Protein AF-A0A6S7JM67-F1 (afdb_monomer)

Secondary structure (DSSP, 8-state):
-HHHHHHHHHHHTTPPSS---HHHHHHHHHHTTTEEEEEEETTTTTEEEEE-S--SEEEEEEEETTEEEE-S-HHHHTTSSEEETTTTEEESSTTS---TTB-TTT--BS---S--EE-TTT--EESSHHHHHHHH--SSS-HHHHEEE-TTT--EEE--SS-GGG--TT-EE-TTT--EE-TTT--PPPPP-----S-S-------------------SEEEEEEEEEE-TTSS-EEEEEEEEETT--EEEEESTTHHHHHHHHHTSGGGTTEEEEETTIIIIIHHHHHHHHHHTT----EEEETTEEEEE-

Nearest PDB structures (foldseek):
  4hec-assembly1_A  TM=7.174E-01  e=1.739E-01  Mycobacterium tuberculosis H37Rv
  4hvj-assembly1_A  TM=5.964E-01  e=7.850E-02  Mycobacterium tuberculosis H37Rv
  4hec-assembly1_B  TM=6.286E-01  e=2.221E-01  Mycobacterium tuberculosis H37Rv
  3x0u-assembly2_B  TM=4.897E-01  e=3.084E+00  Vibrio parahaemolyticus M0605

pLDDT: mean 83.37, std 15.41, range [31.45, 98.12]

InterPro domains:
  IPR012337 Ribonuclease H-like superfamily [SSF53098] (221-311)
  IPR036397 Ribonuclease H superfamily [G3DSA:3.30.420.10] (218-312)

Foldseek 3Di:
DVVVVVVVLCVQLVHDPDQDDVVVVVSSCVSPVQEWEWEFEPVVLRDTPDTHDDHPHYWYWYDDPSDTDTDPDPQQLVVEPDADPVVRDGHHDPVVDQDPQADPQQRDGPQAQDDWDADPQARDTARDPVSVVSQVDDPDQGPSNQWHQDPPQRDIDGDDPDDPVPDDRQWDQDPQPRDTHHPPPDDDDHDPDPDPPPDDDDDDDPPPDDPPDDDDDDFPWEKEKEFDFDCPVPDTAGAWMWIATPVGDIDIAGGRCRLVVVLVVCPDPVNPRYHYHYPCCFPPPVVSVVVNCVVVVNDWDFDDSNSTTPDID

Structure (mmCIF, N/CA/C/O backbone):
data_AF-A0A6S7JM67-F1
#
_entry.id   AF-A0A6S7JM67-F1
#
loop_
_atom_site.group_PDB
_atom_site.id
_atom_site.type_symbol
_atom_site.label_atom_id
_atom_site.label_alt_id
_atom_site.label_comp_id
_atom_site.label_asym_id
_atom_site.label_entity_id
_atom_site.label_seq_id
_atom_site.pdbx_PDB_ins_code
_atom_site.Cartn_x
_atom_site.Cartn_y
_atom_site.Cartn_z
_atom_site.occupancy
_atom_site.B_iso_or_equiv
_atom_site.auth_seq_id
_atom_site.auth_comp_id
_atom_site.auth_asym_id
_atom_site.auth_atom_id
_atom_site.pdbx_PDB_model_num
ATOM 1 N N . MET A 1 1 ? -12.363 -9.268 31.757 1.00 67.88 1 MET A N 1
ATOM 2 C CA . MET A 1 1 ? -11.474 -8.086 31.892 1.00 67.88 1 MET A CA 1
ATOM 3 C C . MET A 1 1 ? -11.724 -7.052 30.793 1.00 67.88 1 MET A C 1
ATOM 5 O O . MET A 1 1 ? -11.959 -5.902 31.132 1.00 67.88 1 MET A O 1
ATOM 9 N N . GLN A 1 2 ? -11.745 -7.449 29.516 1.00 77.44 2 GLN A N 1
ATOM 10 C CA . GLN A 1 2 ? -11.924 -6.546 28.366 1.00 77.44 2 GLN A CA 1
ATOM 11 C C . GLN A 1 2 ? -13.262 -5.778 28.360 1.00 77.44 2 GLN A C 1
ATOM 13 O O . GLN A 1 2 ? -13.254 -4.568 28.181 1.00 77.44 2 GLN A O 1
ATOM 18 N N . VAL A 1 3 ? -14.389 -6.438 28.665 1.00 86.12 3 VAL A N 1
ATOM 19 C CA . VAL A 1 3 ? -15.725 -5.797 28.729 1.00 86.12 3 VAL A CA 1
ATOM 20 C C . VAL A 1 3 ? -15.787 -4.663 29.761 1.00 86.12 3 VAL A C 1
ATOM 22 O O . VAL A 1 3 ? -16.355 -3.610 29.497 1.00 86.12 3 VAL A O 1
ATOM 25 N N . ARG A 1 4 ? -15.147 -4.847 30.925 1.00 91.00 4 ARG A N 1
ATOM 26 C CA . ARG A 1 4 ? -15.080 -3.820 31.977 1.00 91.00 4 ARG A CA 1
ATOM 27 C C . ARG A 1 4 ? -14.309 -2.586 31.501 1.00 91.00 4 ARG A C 1
ATOM 29 O O . ARG A 1 4 ? -14.796 -1.475 31.647 1.00 91.00 4 ARG A O 1
ATOM 36 N N . LEU A 1 5 ? -13.134 -2.797 30.901 1.00 91.00 5 LEU A N 1
ATOM 37 C CA . LEU A 1 5 ? -12.297 -1.714 30.376 1.00 91.00 5 LEU A CA 1
ATOM 38 C C . LEU A 1 5 ? -12.974 -0.975 29.212 1.00 91.00 5 LEU A C 1
ATOM 40 O O . LEU A 1 5 ? -12.837 0.238 29.103 1.00 91.00 5 LEU A O 1
ATOM 44 N N . ALA A 1 6 ? -13.730 -1.685 28.369 1.00 88.75 6 ALA A N 1
ATOM 45 C CA . ALA A 1 6 ? -14.533 -1.065 27.319 1.00 88.75 6 ALA A CA 1
ATOM 46 C C . ALA A 1 6 ? -15.629 -0.164 27.914 1.00 88.75 6 ALA A C 1
ATOM 48 O O . ALA A 1 6 ? -15.759 0.984 27.505 1.00 88.75 6 ALA A O 1
ATOM 49 N N . GLY A 1 7 ? -16.356 -0.638 28.933 1.00 92.56 7 GLY A N 1
ATOM 50 C CA . GLY A 1 7 ? -17.352 0.178 29.638 1.00 92.56 7 GLY A CA 1
ATOM 51 C C . GLY A 1 7 ? -16.757 1.441 30.271 1.00 92.56 7 GLY A C 1
ATOM 52 O O . GLY A 1 7 ? -17.320 2.524 30.131 1.00 92.56 7 GLY A O 1
ATOM 53 N N . GLU A 1 8 ? -15.584 1.323 30.899 1.00 94.25 8 GLU A N 1
ATOM 54 C CA . GLU A 1 8 ? -14.842 2.465 31.453 1.00 94.25 8 GLU A CA 1
ATOM 55 C C . GLU A 1 8 ? -14.417 3.458 30.364 1.00 94.25 8 GL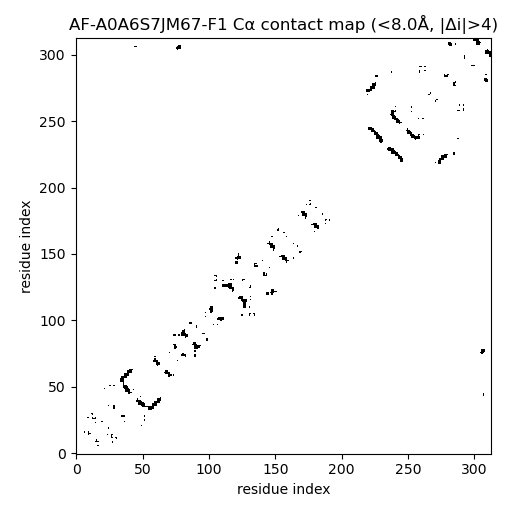U A C 1
ATOM 57 O O . GLU A 1 8 ? -14.533 4.667 30.555 1.00 94.25 8 GLU A O 1
ATOM 62 N N . LEU A 1 9 ? -13.969 2.971 29.202 1.00 94.12 9 LEU A N 1
ATOM 63 C CA . LEU A 1 9 ? -13.616 3.824 28.068 1.00 94.12 9 LEU A CA 1
ATOM 64 C C . LEU A 1 9 ? -14.828 4.607 27.547 1.00 94.12 9 LEU A C 1
ATOM 66 O O . LEU A 1 9 ? -14.716 5.813 27.343 1.00 94.12 9 LEU A O 1
ATOM 70 N N . HIS A 1 10 ? -15.977 3.948 27.374 1.00 95.75 10 HIS A N 1
ATOM 71 C CA . HIS A 1 10 ? -17.234 4.600 26.992 1.00 95.75 10 HIS A CA 1
ATOM 72 C C . HIS A 1 10 ? -17.607 5.715 27.972 1.00 95.75 10 HIS A C 1
ATOM 74 O O . HIS A 1 10 ? -17.825 6.856 27.566 1.00 95.75 10 HIS A O 1
ATOM 80 N N . GLN A 1 11 ? -17.599 5.411 29.273 1.00 95.19 11 GLN A N 1
ATOM 81 C CA . GLN A 1 11 ? -17.917 6.385 30.312 1.00 95.19 11 GLN A CA 1
ATOM 82 C C . GLN A 1 11 ? -16.957 7.582 30.292 1.00 95.19 11 GLN A C 1
ATOM 84 O O . GLN A 1 11 ? -17.401 8.729 30.319 1.00 95.19 11 GLN A O 1
ATOM 89 N N . ASN A 1 12 ? -15.649 7.332 30.220 1.00 95.19 12 ASN A N 1
ATOM 90 C CA . ASN A 1 12 ? -14.642 8.386 30.314 1.00 95.19 12 ASN A CA 1
ATOM 91 C C . ASN A 1 12 ? -14.544 9.248 29.047 1.00 95.19 12 ASN A C 1
ATOM 93 O O . ASN A 1 12 ? -14.226 10.432 29.138 1.00 95.19 12 ASN A O 1
ATOM 97 N N . ALA A 1 13 ? -14.824 8.669 27.878 1.00 95.62 13 ALA A N 1
ATOM 98 C CA . ALA A 1 13 ? -14.886 9.393 26.612 1.00 95.62 13 ALA A CA 1
ATOM 99 C C . ALA A 1 13 ? -16.250 10.063 26.365 1.00 95.62 13 ALA A C 1
ATOM 101 O O . ALA A 1 13 ? -16.431 10.676 25.317 1.00 95.62 13 ALA A O 1
ATOM 102 N N . ALA A 1 14 ? -17.195 9.948 27.310 1.00 95.56 14 ALA A N 1
ATOM 103 C CA . ALA A 1 14 ? -18.575 10.418 27.187 1.00 95.56 14 ALA A CA 1
ATOM 104 C C . ALA A 1 14 ? -19.332 9.835 25.973 1.00 95.56 14 ALA A C 1
ATOM 106 O O . ALA A 1 14 ? -20.242 10.464 25.438 1.00 95.56 14 ALA A O 1
ATOM 107 N N . VAL A 1 15 ? -18.986 8.607 25.573 1.00 95.56 15 VAL A N 1
ATOM 108 C CA . VAL A 1 15 ? -19.637 7.873 24.483 1.00 95.56 15 VAL A CA 1
ATOM 109 C C . VAL A 1 15 ? -20.662 6.900 25.076 1.00 95.56 15 VAL A C 1
ATOM 111 O O . VAL A 1 15 ? -20.271 5.986 25.809 1.00 95.56 15 VAL A O 1
ATOM 114 N N . PRO A 1 16 ? -21.967 7.031 24.769 1.00 93.56 16 PRO A N 1
ATOM 115 C CA . PRO A 1 16 ? -22.981 6.087 25.232 1.00 93.56 16 PRO A CA 1
ATOM 116 C C . PRO A 1 16 ? -22.654 4.642 24.836 1.00 93.56 16 PRO A C 1
ATOM 118 O O . PRO A 1 16 ? -22.054 4.390 23.792 1.00 93.56 16 PRO A O 1
ATOM 121 N N . LEU A 1 17 ? -23.047 3.676 25.668 1.00 92.00 17 LEU A N 1
ATOM 122 C CA . LEU A 1 17 ? -22.928 2.263 25.308 1.00 92.00 17 LEU A CA 1
ATOM 123 C C . LEU A 1 17 ? -23.886 1.943 24.157 1.00 92.00 17 LEU A C 1
ATOM 125 O O . LEU A 1 17 ? -25.087 2.193 24.257 1.00 92.00 17 LEU A O 1
ATOM 129 N N . GLY A 1 18 ? -23.355 1.368 23.083 1.00 89.62 18 GLY A N 1
ATOM 130 C CA . GLY A 1 18 ? -24.111 1.041 21.881 1.00 89.62 18 GLY A CA 1
ATOM 131 C C . GLY A 1 18 ? -23.193 0.787 20.685 1.00 89.62 18 GLY A C 1
ATOM 132 O O . GLY A 1 18 ? -21.978 0.675 20.864 1.00 89.62 18 GLY A O 1
ATOM 133 N N . PRO A 1 19 ? -23.761 0.684 19.471 1.00 88.94 19 PRO A N 1
ATOM 134 C CA . PRO A 1 19 ? -22.983 0.667 18.240 1.00 88.94 19 PRO A CA 1
ATOM 135 C C . PRO A 1 19 ? -22.108 1.920 18.145 1.00 88.94 19 PRO A C 1
ATOM 137 O O . PRO A 1 19 ? -22.578 3.025 18.405 1.00 88.94 19 PRO A O 1
ATOM 140 N N . CYS A 1 20 ? -20.847 1.746 17.762 1.00 91.38 20 CYS A N 1
ATOM 141 C CA . CYS A 1 20 ? -19.928 2.854 17.531 1.00 91.38 20 CYS A CA 1
ATOM 142 C C . CYS A 1 20 ? -19.644 2.959 16.039 1.00 91.38 20 CYS A C 1
ATOM 144 O O . CYS A 1 20 ? -19.266 1.971 15.422 1.00 91.38 20 CYS A O 1
ATOM 146 N N . GLY A 1 21 ? -19.810 4.147 15.473 1.00 92.56 21 GLY A N 1
ATOM 147 C CA . GLY A 1 21 ? -19.340 4.502 14.144 1.00 92.56 21 GLY A CA 1
ATOM 148 C C . GLY A 1 21 ? -18.165 5.474 14.220 1.00 92.56 21 GLY A C 1
ATOM 149 O O . GLY A 1 21 ? -17.471 5.600 15.232 1.00 92.56 21 GLY A O 1
ATOM 150 N N . LEU A 1 22 ? -17.932 6.203 13.127 1.00 94.12 22 LEU A N 1
ATOM 151 C CA . LEU A 1 22 ? -16.815 7.147 13.049 1.00 94.12 22 LEU A CA 1
ATOM 152 C C . LEU A 1 22 ? -16.947 8.337 14.010 1.00 94.12 22 LEU A C 1
ATOM 154 O O . LEU A 1 22 ? -15.928 8.899 14.411 1.00 94.12 22 LEU A O 1
ATOM 158 N N . ASP A 1 23 ? -18.162 8.740 14.380 1.00 95.12 23 ASP A N 1
ATOM 159 C CA . ASP A 1 23 ? -18.368 9.876 15.282 1.00 95.12 23 ASP A CA 1
ATOM 160 C C . ASP A 1 23 ? -18.022 9.521 16.732 1.00 95.12 23 ASP A C 1
ATOM 162 O O . ASP A 1 23 ? -17.357 10.299 17.419 1.00 95.12 23 ASP A O 1
ATOM 166 N N . GLU A 1 24 ? -18.344 8.308 17.172 1.00 96.31 24 GLU A N 1
ATOM 167 C CA . GLU A 1 24 ? -17.855 7.755 18.435 1.00 96.31 24 GLU A CA 1
ATOM 168 C C . GLU A 1 24 ? -16.334 7.562 18.396 1.00 96.31 24 GLU A C 1
ATOM 170 O O . GLU A 1 24 ? -15.643 7.930 19.345 1.00 96.31 24 GLU A O 1
ATOM 175 N N . VAL A 1 25 ? -15.774 7.080 17.277 1.00 96.50 25 VAL A N 1
ATOM 176 C CA . VAL A 1 25 ? -14.313 6.968 17.098 1.00 96.50 25 VAL A CA 1
ATOM 177 C C . VAL A 1 25 ? -13.610 8.319 17.268 1.00 96.50 25 VAL A C 1
ATOM 179 O O . VAL A 1 25 ? -12.560 8.375 17.908 1.00 96.50 25 VAL A O 1
ATOM 182 N N . LYS A 1 26 ? -14.173 9.425 16.765 1.00 96.50 26 LYS A N 1
ATOM 183 C CA . LYS A 1 26 ? -13.614 10.779 16.968 1.00 96.50 26 LYS A CA 1
ATOM 184 C C . LYS A 1 26 ? -13.646 11.210 18.440 1.00 96.50 26 LYS A C 1
ATOM 186 O O . LYS A 1 26 ? -12.714 11.872 18.908 1.00 96.50 26 LYS A O 1
ATOM 191 N N . GLN A 1 27 ? -14.684 10.828 19.180 1.00 96.94 27 GLN A N 1
ATOM 192 C CA . GLN A 1 27 ? -14.770 11.085 20.621 1.00 96.94 27 GLN A CA 1
ATOM 193 C C . GLN A 1 27 ? -13.726 10.261 21.383 1.00 96.94 27 GLN A C 1
ATOM 195 O O . GLN A 1 27 ? -12.953 10.815 22.169 1.00 96.94 27 GLN A O 1
ATOM 200 N N . PHE A 1 28 ? -13.593 8.970 21.059 1.00 97.06 28 PHE A N 1
ATOM 201 C CA . PHE A 1 28 ? -12.526 8.128 21.600 1.00 97.06 28 PHE A CA 1
ATOM 202 C C . PHE A 1 28 ? -11.134 8.655 21.250 1.00 97.06 28 PHE A C 1
ATOM 204 O O . PHE A 1 28 ? -10.260 8.636 22.109 1.00 97.06 28 PHE A O 1
ATOM 211 N N . GLN A 1 29 ? -10.919 9.179 20.041 1.00 97.25 29 GLN A N 1
ATOM 212 C CA . GLN A 1 29 ? -9.661 9.819 19.657 1.00 97.25 29 GLN A CA 1
ATOM 213 C C . GLN A 1 29 ? -9.358 11.048 20.523 1.00 97.25 29 GLN A C 1
ATOM 215 O O . GLN A 1 29 ? -8.211 11.258 20.918 1.00 97.25 29 GLN A O 1
ATOM 220 N N . THR A 1 30 ? -10.366 11.866 20.822 1.00 96.62 30 THR A N 1
ATOM 221 C CA . THR A 1 30 ? -10.198 13.037 21.694 1.00 96.62 30 THR A CA 1
ATOM 222 C C . THR A 1 30 ? -9.776 12.617 23.101 1.00 96.62 30 THR A C 1
ATOM 224 O O . THR A 1 30 ? -8.845 13.191 23.664 1.00 96.62 30 THR A O 1
ATOM 227 N N . TYR A 1 31 ? -10.417 11.584 23.652 1.00 96.94 31 TYR A N 1
ATOM 228 C CA . TYR A 1 31 ? -10.080 11.054 24.972 1.00 96.94 31 TYR A CA 1
ATOM 229 C C . TYR A 1 31 ? -8.703 10.366 24.994 1.00 96.94 31 TYR A C 1
ATOM 231 O O . TYR A 1 31 ? -7.876 10.620 25.870 1.00 96.94 31 TYR A O 1
ATOM 239 N N . LEU A 1 32 ? -8.411 9.538 23.989 1.00 95.94 32 LEU A N 1
ATOM 240 C CA . LEU A 1 32 ? -7.132 8.853 23.791 1.00 95.94 32 LEU A CA 1
ATOM 241 C C . LEU A 1 32 ? -6.131 9.746 23.044 1.00 95.94 32 LEU A C 1
ATOM 243 O O . LEU A 1 32 ? -5.485 9.310 22.095 1.00 95.94 32 LEU A O 1
ATOM 247 N N . SER A 1 33 ? -5.964 10.989 23.493 1.00 95.50 33 SER A N 1
ATOM 248 C CA . SER A 1 33 ? -5.139 12.013 22.830 1.00 95.50 33 SER A CA 1
ATOM 249 C C . SER A 1 33 ? -3.663 11.636 22.646 1.00 95.50 33 SER A C 1
ATOM 251 O O . SER A 1 33 ? -2.993 12.177 21.771 1.00 95.50 33 SER A O 1
ATOM 253 N N . SER A 1 34 ? -3.155 10.686 23.439 1.00 96.69 34 SER A N 1
ATOM 254 C CA . SER A 1 34 ? -1.793 10.139 23.321 1.00 96.69 34 SER A CA 1
ATOM 255 C C . SER A 1 34 ? -1.636 9.048 22.251 1.00 96.69 34 SER A C 1
ATOM 257 O O . SER A 1 34 ? -0.528 8.548 22.048 1.00 96.69 34 SER A O 1
ATOM 259 N N . TYR A 1 35 ? -2.723 8.663 21.581 1.00 97.19 35 TYR A N 1
ATOM 260 C CA . TYR A 1 35 ? -2.747 7.681 20.501 1.00 97.19 35 TYR A CA 1
ATOM 261 C C . TYR A 1 35 ? -3.267 8.315 19.212 1.00 97.19 35 TYR A C 1
ATOM 263 O O . TYR A 1 35 ? -4.075 9.231 19.249 1.00 97.19 35 TYR A O 1
ATOM 271 N N . GLN A 1 36 ? -2.857 7.788 18.064 1.00 97.88 36 GLN A N 1
ATOM 272 C CA . GLN A 1 36 ? -3.468 8.060 16.767 1.00 97.88 36 GLN A CA 1
ATOM 273 C C . GLN A 1 36 ? -4.311 6.850 16.371 1.00 97.88 36 GLN A C 1
ATOM 275 O O . GLN A 1 36 ? -3.770 5.773 16.101 1.00 97.88 36 GLN A O 1
ATOM 280 N N . ILE A 1 37 ? -5.625 7.021 16.307 1.00 98.12 37 ILE A N 1
ATOM 281 C CA . ILE A 1 37 ? -6.558 6.014 15.809 1.00 98.12 37 ILE A CA 1
ATOM 282 C C . ILE A 1 37 ? -6.622 6.119 14.282 1.00 98.12 37 ILE A C 1
ATOM 284 O O . ILE A 1 37 ? -6.764 7.201 13.716 1.00 98.12 37 ILE A O 1
ATOM 288 N N . ASN A 1 38 ? -6.496 4.983 13.608 1.00 98.12 38 ASN A N 1
ATOM 289 C CA . ASN A 1 38 ? -6.551 4.851 12.159 1.00 98.12 38 ASN A CA 1
ATOM 290 C C . ASN A 1 38 ? -7.587 3.773 11.825 1.00 98.12 38 ASN A C 1
ATOM 292 O O . ASN A 1 38 ? -7.499 2.669 12.364 1.00 98.12 38 ASN A O 1
ATOM 296 N N . ILE A 1 39 ? -8.540 4.074 10.944 1.00 97.81 39 ILE A N 1
ATOM 297 C CA . ILE A 1 39 ? -9.591 3.131 10.543 1.00 97.81 39 ILE A CA 1
ATOM 298 C C . ILE A 1 39 ? -9.414 2.771 9.076 1.00 97.81 39 ILE A C 1
ATOM 300 O O . ILE A 1 39 ? -9.468 3.646 8.212 1.00 97.81 39 ILE A O 1
ATOM 304 N N . VAL A 1 40 ? -9.230 1.483 8.812 1.00 96.69 40 VAL A N 1
ATOM 305 C CA . VAL A 1 40 ? -9.262 0.869 7.483 1.00 96.69 40 VAL A CA 1
ATOM 306 C C . VAL A 1 40 ? -10.651 0.272 7.265 1.00 96.69 40 VAL A C 1
ATOM 308 O O . VAL A 1 40 ? -11.189 -0.298 8.206 1.00 96.69 40 VAL A O 1
ATOM 311 N N . SER A 1 41 ? -11.250 0.377 6.077 1.00 94.38 41 SER A N 1
ATOM 312 C CA . SER A 1 41 ? -12.616 -0.120 5.832 1.00 94.38 41 SER A CA 1
ATOM 313 C C . SER A 1 41 ? -12.709 -1.101 4.669 1.00 94.38 41 SER A C 1
ATOM 315 O O . SER A 1 41 ? -12.245 -0.795 3.570 1.00 94.38 41 SER A O 1
ATOM 317 N N . LYS A 1 42 ? -13.382 -2.236 4.905 1.00 89.69 42 LYS A N 1
ATOM 318 C CA . LYS A 1 42 ? -13.731 -3.246 3.889 1.00 89.69 42 LYS A CA 1
ATOM 319 C C . LYS A 1 42 ? -14.527 -2.629 2.739 1.00 89.69 42 LYS A C 1
ATOM 321 O O . LYS A 1 42 ? -14.133 -2.736 1.580 1.00 89.69 42 LYS A O 1
ATOM 326 N N . ASP A 1 43 ? -15.584 -1.890 3.069 1.00 87.94 43 ASP A N 1
ATOM 327 C CA . ASP A 1 43 ? -16.514 -1.293 2.095 1.00 87.94 43 ASP A CA 1
ATOM 328 C C . ASP A 1 43 ? -15.832 -0.258 1.181 1.00 87.94 43 ASP A C 1
ATOM 330 O O . ASP A 1 43 ? -16.233 -0.020 0.036 1.00 87.94 43 ASP A O 1
ATOM 334 N N . HIS A 1 44 ? -14.735 0.324 1.667 1.00 84.69 44 HIS A N 1
ATOM 335 C CA . HIS A 1 44 ? -13.919 1.297 0.950 1.00 84.69 44 HIS A CA 1
ATOM 336 C C . HIS A 1 44 ? -12.644 0.670 0.373 1.00 84.69 44 HIS A C 1
ATOM 338 O O . HIS A 1 44 ? -11.620 1.340 0.299 1.00 84.69 44 HIS A O 1
ATOM 344 N N . GLN A 1 45 ? -12.689 -0.604 -0.035 1.00 84.00 45 GLN A N 1
ATOM 345 C CA . GLN A 1 45 ? -11.565 -1.303 -0.680 1.00 84.00 45 GLN A CA 1
ATOM 346 C C . GLN A 1 45 ? -10.283 -1.277 0.166 1.00 84.00 45 GLN A C 1
ATOM 348 O O . GLN A 1 45 ? -9.182 -1.060 -0.337 1.00 84.00 45 GLN A O 1
ATOM 353 N N . ASN A 1 46 ? -10.428 -1.468 1.477 1.00 89.00 46 ASN A N 1
ATOM 354 C CA . ASN A 1 46 ? -9.328 -1.430 2.440 1.00 89.00 46 ASN A CA 1
ATOM 355 C C . ASN A 1 46 ? -8.598 -0.075 2.491 1.00 89.00 46 ASN A C 1
ATOM 357 O O . ASN A 1 46 ? -7.436 0.001 2.897 1.00 89.00 46 ASN A O 1
ATOM 361 N N . ALA A 1 47 ? -9.281 1.010 2.117 1.00 88.31 47 ALA A N 1
ATOM 362 C CA . ALA A 1 47 ? -8.775 2.362 2.284 1.00 88.31 47 ALA A CA 1
ATOM 363 C C . ALA A 1 47 ? -8.830 2.808 3.752 1.00 88.31 47 ALA A C 1
ATOM 365 O O . ALA A 1 47 ? -9.687 2.388 4.536 1.00 88.31 47 ALA A O 1
ATOM 366 N N . LEU A 1 48 ? -7.922 3.717 4.108 1.00 93.69 48 LEU A N 1
ATOM 367 C CA . LEU A 1 48 ? -7.972 4.455 5.366 1.00 93.69 48 LEU A CA 1
ATOM 368 C C . LEU A 1 48 ? -9.067 5.521 5.294 1.00 93.69 48 LEU A C 1
ATOM 370 O O . LEU A 1 48 ? -8.898 6.543 4.636 1.00 93.69 48 LEU A O 1
ATOM 374 N N . ILE A 1 49 ? -10.169 5.292 6.001 1.00 95.44 49 ILE A N 1
ATOM 375 C CA . ILE A 1 49 ? -11.328 6.197 6.038 1.00 95.44 49 ILE A CA 1
ATOM 376 C C . ILE A 1 49 ? -11.265 7.203 7.192 1.00 9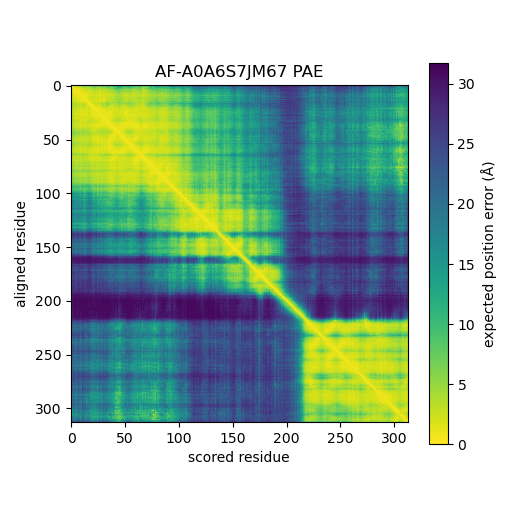5.44 49 ILE A C 1
ATOM 378 O O . ILE A 1 49 ? -11.991 8.194 7.203 1.00 95.44 49 ILE A O 1
ATOM 382 N N . TYR A 1 50 ? -10.391 6.965 8.172 1.00 97.00 50 TYR A N 1
ATOM 383 C CA . TYR A 1 50 ? -10.136 7.894 9.268 1.00 97.00 50 TYR A CA 1
ATOM 384 C C . TYR A 1 50 ? -8.686 7.803 9.733 1.00 97.00 50 TYR A C 1
ATOM 386 O O . TYR A 1 50 ? -8.106 6.721 9.825 1.00 97.00 50 TYR A O 1
ATOM 394 N N . THR A 1 51 ? -8.099 8.952 10.048 1.00 96.94 51 THR A N 1
ATOM 395 C CA . THR A 1 51 ? -6.782 9.075 10.673 1.00 96.94 51 THR A CA 1
ATOM 396 C C . THR A 1 51 ? -6.843 10.233 11.659 1.00 96.94 51 THR A C 1
ATOM 398 O O . THR A 1 51 ? -7.077 11.374 11.263 1.00 96.94 51 THR A O 1
ATOM 401 N N . GLY A 1 52 ? -6.656 9.937 12.942 1.00 96.69 52 GLY A N 1
ATOM 402 C CA . GLY A 1 52 ? -6.564 10.949 13.985 1.00 96.69 52 GLY A CA 1
ATOM 403 C C . GLY A 1 52 ? -5.268 11.772 13.916 1.00 96.69 52 GLY A C 1
ATOM 404 O O . GLY A 1 52 ? -4.408 11.524 13.059 1.00 96.69 52 GLY A O 1
ATOM 405 N N . PRO A 1 53 ? -5.093 12.738 14.835 1.00 96.31 53 PRO A N 1
ATOM 406 C CA . PRO A 1 53 ? -3.873 13.539 14.941 1.00 96.31 53 PRO A CA 1
ATOM 407 C C . PRO A 1 53 ? -2.615 12.668 15.030 1.00 96.31 53 PRO A C 1
ATOM 409 O O . PRO A 1 53 ? -2.656 11.592 15.626 1.00 96.31 53 PRO A O 1
ATOM 412 N N . ASP A 1 54 ? -1.502 13.108 14.431 1.00 94.00 54 ASP A N 1
ATOM 413 C CA . ASP A 1 54 ? -0.264 12.320 14.457 1.00 94.00 54 ASP A CA 1
ATOM 414 C C . ASP A 1 54 ? 0.251 12.159 15.888 1.00 94.00 54 ASP A C 1
ATOM 416 O O . ASP A 1 54 ? 0.403 13.126 16.632 1.00 94.00 54 ASP A O 1
ATOM 420 N N . GLN A 1 55 ? 0.483 10.906 16.263 1.00 95.25 55 GLN A N 1
ATOM 421 C CA . GLN A 1 55 ? 0.984 10.497 17.566 1.00 95.25 55 GLN A CA 1
ATOM 422 C C . GLN A 1 55 ? 1.916 9.308 17.375 1.00 95.25 55 GLN A C 1
ATOM 424 O O . GLN A 1 55 ? 1.765 8.508 16.446 1.00 95.25 55 GLN A O 1
ATOM 429 N N . GLU A 1 56 ? 2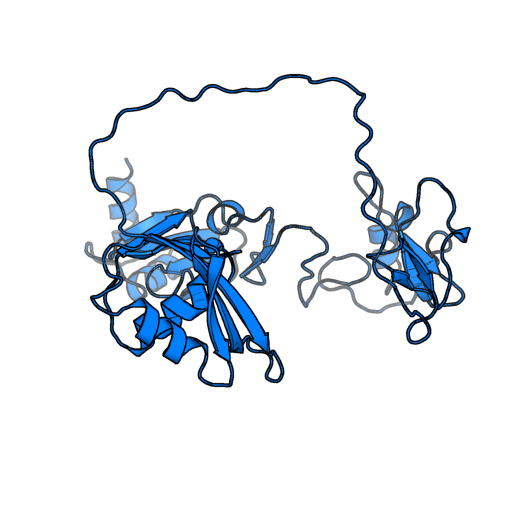.878 9.161 18.281 1.00 91.88 56 GLU A N 1
ATOM 430 C CA . GLU A 1 56 ? 3.828 8.051 18.239 1.00 91.88 56 GLU A CA 1
ATOM 431 C C . GLU A 1 56 ? 3.117 6.698 18.390 1.00 91.88 56 GLU A C 1
ATOM 433 O O . GLU A 1 56 ? 3.354 5.773 17.605 1.00 91.88 56 GLU A O 1
ATOM 438 N N . LYS A 1 57 ? 2.199 6.601 19.361 1.00 95.94 57 LYS A N 1
ATOM 439 C CA . LYS A 1 57 ? 1.398 5.400 19.602 1.00 95.94 57 LYS A CA 1
ATOM 440 C C . LYS A 1 57 ? 0.236 5.361 18.626 1.00 95.94 57 LYS A C 1
ATOM 442 O O . LYS A 1 57 ? -0.537 6.308 18.536 1.00 95.94 57 LYS A O 1
ATOM 447 N N . ARG A 1 58 ? 0.090 4.257 17.898 1.00 96.62 58 ARG A N 1
ATOM 448 C CA . ARG A 1 58 ? -0.901 4.133 16.823 1.00 96.62 58 ARG A CA 1
ATOM 449 C C . ARG A 1 58 ? -1.783 2.920 17.050 1.00 96.62 58 ARG A C 1
ATOM 451 O O . ARG A 1 58 ? -1.279 1.843 17.351 1.00 96.62 58 ARG A O 1
ATOM 458 N N . ILE A 1 59 ? -3.083 3.110 16.877 1.00 97.38 59 ILE A N 1
ATOM 459 C CA . ILE A 1 59 ? -4.088 2.051 16.884 1.00 97.38 59 ILE A CA 1
ATOM 460 C C . ILE A 1 59 ? -4.621 1.953 15.459 1.00 97.38 59 ILE A C 1
ATOM 462 O O . ILE A 1 59 ? -5.060 2.957 14.897 1.00 97.38 59 ILE A O 1
ATOM 466 N N . TYR A 1 60 ? -4.552 0.764 14.871 1.00 98.00 60 TYR A N 1
ATOM 467 C CA . TYR A 1 60 ? -5.137 0.474 13.566 1.00 98.00 60 TYR A CA 1
ATOM 468 C C . TYR A 1 60 ? -6.309 -0.477 13.762 1.00 98.00 60 TYR A C 1
ATOM 470 O O . TYR A 1 60 ? -6.139 -1.542 14.356 1.00 98.00 60 TYR A O 1
ATOM 478 N N . LEU A 1 61 ? -7.483 -0.079 13.282 1.00 97.56 61 LEU A N 1
ATOM 479 C CA . LEU A 1 61 ? -8.697 -0.884 13.330 1.00 97.56 61 LEU A CA 1
ATOM 480 C C . LEU A 1 61 ? -9.208 -1.136 11.913 1.00 97.56 61 LEU A C 1
ATOM 482 O O . LEU A 1 61 ? -9.137 -0.253 11.057 1.00 97.56 61 LEU A O 1
ATOM 486 N N . TYR A 1 62 ? -9.731 -2.331 11.686 1.00 97.12 62 TYR A N 1
ATOM 487 C CA . TYR A 1 62 ? -10.375 -2.753 10.457 1.00 97.12 62 TYR A CA 1
ATOM 488 C C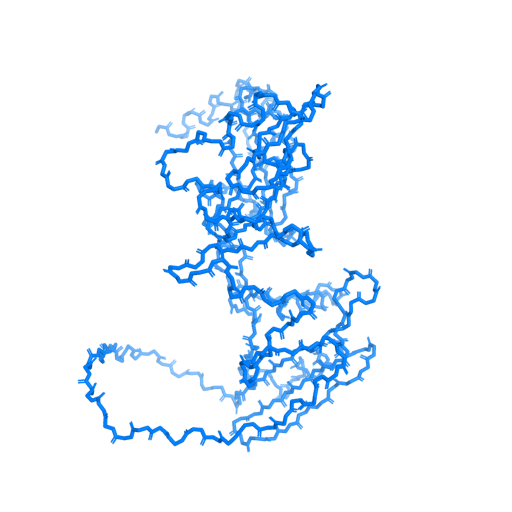 . TYR A 1 62 ? -11.889 -2.776 10.656 1.00 97.12 62 TYR A C 1
ATOM 490 O O . TYR A 1 62 ? -12.387 -3.543 11.474 1.00 97.12 62 TYR A O 1
ATOM 498 N N . LEU A 1 63 ? -12.600 -1.916 9.930 1.00 96.19 63 LEU A N 1
ATOM 499 C CA . LEU A 1 63 ? -14.052 -1.808 9.925 1.00 96.19 63 LEU A CA 1
ATOM 500 C C . LEU A 1 63 ? -14.637 -2.691 8.822 1.00 96.19 63 LEU A C 1
ATOM 502 O O . LEU A 1 63 ? -14.442 -2.416 7.633 1.00 96.19 63 LEU A O 1
ATOM 506 N N . HIS A 1 64 ? -15.387 -3.709 9.224 1.00 93.19 64 HIS A N 1
ATOM 507 C CA . HIS A 1 64 ? -16.131 -4.591 8.330 1.00 93.19 64 HIS A CA 1
ATOM 508 C C . HIS A 1 64 ? -17.412 -5.062 9.007 1.00 93.19 64 HIS A C 1
ATOM 510 O O . HIS A 1 64 ? -17.414 -5.276 10.212 1.00 93.19 64 HIS A O 1
ATOM 516 N N . ASP A 1 65 ? -18.505 -5.174 8.252 1.00 89.81 65 ASP A N 1
ATOM 517 C CA . ASP A 1 65 ? -19.768 -5.748 8.735 1.00 89.81 65 ASP A CA 1
ATOM 518 C C . ASP A 1 65 ? -20.265 -5.100 10.059 1.00 89.81 65 ASP A C 1
ATOM 520 O O . ASP A 1 65 ? -20.763 -5.764 10.966 1.00 89.81 65 ASP A O 1
ATOM 524 N N . ASN A 1 66 ? -20.105 -3.769 10.176 1.00 87.81 66 ASN A N 1
ATOM 525 C CA . ASN A 1 66 ? -20.364 -2.957 11.383 1.00 87.81 66 ASN A CA 1
ATOM 526 C C . ASN A 1 66 ? -19.587 -3.389 12.647 1.00 87.81 66 ASN A C 1
ATOM 528 O O . ASN A 1 66 ? -20.004 -3.114 13.774 1.00 87.81 66 ASN A O 1
ATOM 532 N N . HIS A 1 67 ? -18.437 -4.031 12.468 1.00 91.50 67 HIS A N 1
ATOM 533 C CA . HIS A 1 67 ? -17.527 -4.475 13.515 1.00 91.50 67 HIS A CA 1
ATOM 534 C C . HIS A 1 67 ? -16.117 -3.900 13.319 1.00 91.50 67 HIS A C 1
ATOM 536 O O . HIS A 1 67 ? -15.699 -3.620 12.196 1.00 91.50 67 HIS A O 1
ATOM 542 N N . TYR A 1 68 ? -15.375 -3.736 14.419 1.00 94.69 68 TYR A N 1
ATOM 543 C CA . TYR A 1 68 ? -13.980 -3.299 14.399 1.00 94.69 68 TYR A CA 1
ATOM 544 C C . TYR A 1 68 ? -13.060 -4.397 14.916 1.00 94.69 68 TYR A C 1
ATOM 546 O O . TYR A 1 68 ? -13.103 -4.729 16.099 1.00 94.69 68 TYR A O 1
ATOM 554 N N . ASP A 1 69 ? -12.147 -4.848 14.063 1.00 95.19 69 ASP A N 1
ATOM 555 C CA . ASP A 1 69 ? -11.038 -5.714 14.454 1.00 95.19 69 ASP A CA 1
ATOM 556 C C . ASP A 1 69 ? -9.734 -4.937 14.584 1.00 95.19 69 ASP A C 1
ATOM 558 O O . ASP A 1 69 ? -9.500 -3.947 13.895 1.00 95.19 69 ASP A O 1
ATOM 562 N N . VAL A 1 70 ? -8.836 -5.394 15.454 1.00 95.56 70 VAL A N 1
ATOM 563 C CA . VAL A 1 70 ? -7.512 -4.779 15.580 1.00 95.56 70 VAL A CA 1
ATOM 564 C C . VAL A 1 70 ? -6.575 -5.272 14.479 1.00 95.56 70 VAL A C 1
ATOM 566 O O . VAL A 1 70 ? -6.342 -6.469 14.317 1.00 95.56 70 VAL A O 1
ATOM 569 N N . ILE A 1 71 ? -5.950 -4.340 13.761 1.00 97.00 71 ILE A N 1
ATOM 570 C CA . ILE A 1 71 ? -4.841 -4.655 12.862 1.00 97.00 71 ILE A CA 1
ATOM 571 C C . ILE A 1 71 ? -3.551 -4.602 13.677 1.00 97.00 71 ILE A C 1
ATOM 573 O O . ILE A 1 71 ? -3.028 -3.534 13.999 1.00 97.00 71 ILE A O 1
ATOM 577 N N . THR A 1 72 ? -3.007 -5.770 14.006 1.00 95.19 72 THR A N 1
ATOM 578 C CA . THR A 1 72 ? -1.786 -5.878 14.824 1.00 95.19 72 THR A CA 1
ATOM 579 C C . THR A 1 72 ? -0.518 -5.517 14.051 1.00 95.19 72 THR A C 1
ATOM 581 O O . THR A 1 72 ? 0.446 -5.018 14.634 1.00 95.19 72 THR A O 1
ATOM 584 N N . LYS A 1 73 ? -0.500 -5.761 12.734 1.00 94.75 73 LYS A N 1
ATOM 585 C CA . LYS A 1 73 ? 0.635 -5.475 11.847 1.00 94.75 73 LYS A CA 1
ATOM 586 C C . LYS A 1 73 ? 0.144 -4.960 10.499 1.00 94.75 73 LYS A C 1
ATOM 588 O O . LYS A 1 73 ? -0.297 -5.738 9.659 1.00 94.75 73 LYS A O 1
ATOM 593 N N . MET A 1 74 ? 0.317 -3.662 10.261 1.00 96.12 74 MET A N 1
ATOM 594 C CA . MET A 1 74 ? -0.016 -3.036 8.974 1.00 96.12 74 MET A CA 1
ATOM 595 C C . MET A 1 74 ? 0.691 -3.668 7.763 1.00 96.12 74 MET A C 1
ATOM 597 O O . MET A 1 74 ? 0.012 -3.903 6.767 1.00 96.12 74 MET A O 1
ATOM 601 N N . PRO A 1 75 ? 1.999 -4.009 7.813 1.00 94.75 75 PRO A N 1
ATOM 602 C CA . PRO A 1 75 ? 2.636 -4.711 6.697 1.00 94.75 75 PRO A CA 1
ATOM 603 C C . PRO A 1 75 ? 1.962 -6.056 6.391 1.00 94.75 75 PRO A C 1
ATOM 605 O O . PRO A 1 75 ? 1.709 -6.363 5.234 1.00 94.75 75 PRO A O 1
ATOM 608 N N . GLY A 1 76 ? 1.594 -6.814 7.432 1.00 92.44 76 GLY A N 1
ATOM 609 C CA . GLY A 1 76 ? 0.899 -8.095 7.283 1.00 92.44 76 GLY A CA 1
ATOM 610 C C . GLY A 1 76 ? -0.501 -7.944 6.691 1.00 92.44 76 GLY A C 1
ATOM 611 O O . GLY A 1 76 ? -0.867 -8.711 5.811 1.00 92.44 76 GLY A O 1
ATOM 612 N N . PHE A 1 77 ? -1.250 -6.919 7.108 1.00 93.88 77 PHE A N 1
ATOM 613 C CA . PHE A 1 77 ? -2.569 -6.617 6.545 1.00 93.88 77 PHE A CA 1
ATOM 614 C C . PHE A 1 77 ? -2.512 -6.346 5.034 1.00 93.88 77 PHE A C 1
ATOM 616 O O . PHE A 1 77 ? -3.370 -6.816 4.294 1.00 93.88 77 PHE A O 1
ATOM 623 N N . PHE A 1 78 ? -1.482 -5.638 4.565 1.00 90.75 78 PHE A N 1
ATOM 624 C CA . PHE A 1 78 ? -1.287 -5.353 3.139 1.00 90.75 78 PHE A CA 1
ATOM 625 C C . PHE A 1 78 ? -0.459 -6.407 2.386 1.00 90.75 78 PHE A C 1
ATOM 627 O O . PHE A 1 78 ? -0.196 -6.220 1.200 1.00 90.75 78 PHE A O 1
ATOM 634 N N . GLU A 1 79 ? -0.035 -7.486 3.052 1.00 89.62 79 GLU A N 1
ATOM 635 C CA . GLU A 1 79 ? 0.873 -8.509 2.512 1.00 89.62 79 GLU A CA 1
ATOM 636 C C . GLU A 1 79 ? 2.125 -7.899 1.846 1.00 89.62 79 GLU A C 1
ATOM 638 O O . GLU A 1 79 ? 2.484 -8.205 0.708 1.00 89.62 79 GLU A O 1
ATOM 643 N N . ARG A 1 80 ? 2.772 -6.979 2.571 1.00 92.69 80 ARG A N 1
ATOM 644 C CA . ARG A 1 80 ? 4.032 -6.323 2.195 1.00 92.69 80 ARG A CA 1
ATOM 645 C C . ARG A 1 80 ? 5.053 -6.438 3.315 1.00 92.69 80 ARG A C 1
ATOM 647 O O . ARG A 1 80 ? 4.711 -6.635 4.481 1.00 92.69 80 ARG A O 1
ATOM 654 N N . SER A 1 81 ? 6.322 -6.236 2.977 1.00 93.06 81 SER A N 1
ATOM 655 C CA . SER A 1 81 ? 7.406 -6.296 3.971 1.00 93.06 81 SER A CA 1
ATOM 656 C C . SER A 1 81 ? 7.431 -5.094 4.924 1.00 93.06 81 SER A C 1
ATOM 658 O O . SER A 1 81 ? 7.823 -5.221 6.086 1.00 93.06 81 SER A O 1
ATOM 660 N N . TYR A 1 82 ? 7.009 -3.918 4.456 1.00 93.50 82 TYR A N 1
ATOM 661 C CA . TYR A 1 82 ? 7.080 -2.666 5.203 1.00 93.50 82 TYR A CA 1
ATOM 662 C C . TYR A 1 82 ? 5.820 -1.813 5.031 1.00 93.50 82 TYR A C 1
ATOM 664 O O . TYR A 1 82 ? 5.069 -1.938 4.064 1.00 93.50 82 TYR A O 1
ATOM 672 N N . TYR A 1 83 ? 5.607 -0.901 5.980 1.00 94.56 83 TYR A N 1
ATOM 673 C CA . TYR A 1 83 ? 4.527 0.077 5.940 1.00 94.56 83 TYR A CA 1
ATOM 674 C C . TYR A 1 83 ? 4.997 1.419 6.499 1.00 94.56 83 TYR A C 1
ATOM 676 O O . TYR A 1 83 ? 5.532 1.492 7.606 1.00 94.56 83 TYR A O 1
ATOM 684 N N . CYS A 1 84 ? 4.782 2.493 5.745 1.00 92.06 84 CYS A N 1
ATOM 685 C CA . CYS A 1 84 ? 5.059 3.848 6.192 1.00 92.06 84 CYS A CA 1
ATOM 686 C C . CYS A 1 84 ? 3.826 4.441 6.872 1.00 92.06 84 CYS A C 1
ATOM 688 O O . CYS A 1 84 ? 2.826 4.734 6.219 1.00 92.06 84 CYS A O 1
ATOM 690 N N . HIS A 1 85 ? 3.914 4.681 8.179 1.00 92.00 85 HIS A N 1
ATOM 691 C CA . HIS A 1 85 ? 2.816 5.256 8.958 1.00 92.00 85 HIS A CA 1
ATOM 692 C C . HIS A 1 85 ? 2.557 6.741 8.674 1.00 92.00 85 HIS A C 1
ATOM 694 O O . HIS A 1 85 ? 1.447 7.203 8.928 1.00 92.00 85 HIS A O 1
ATOM 700 N N . THR A 1 86 ? 3.541 7.470 8.142 1.00 88.88 86 THR A N 1
ATOM 701 C CA . THR A 1 86 ? 3.397 8.886 7.764 1.00 88.88 86 THR A CA 1
ATOM 702 C C . THR A 1 86 ? 2.725 9.024 6.402 1.00 88.88 86 THR A C 1
ATOM 704 O O . THR A 1 86 ? 1.750 9.750 6.269 1.00 88.88 86 THR A O 1
ATOM 707 N N . CYS A 1 87 ? 3.208 8.284 5.400 1.00 90.06 87 CYS A N 1
ATOM 708 C CA . CYS A 1 87 ? 2.679 8.337 4.032 1.00 90.06 87 CYS A CA 1
ATOM 709 C C . CYS A 1 87 ? 1.503 7.382 3.794 1.00 90.06 87 CYS A C 1
ATOM 711 O O . CYS A 1 87 ? 0.945 7.380 2.705 1.00 90.06 87 CYS A O 1
ATOM 713 N N . LYS A 1 88 ? 1.176 6.539 4.781 1.00 91.62 88 LYS A N 1
ATOM 714 C CA . LYS A 1 88 ? 0.126 5.513 4.714 1.00 91.62 88 LYS A CA 1
ATOM 715 C C . LYS A 1 88 ? 0.290 4.555 3.523 1.00 91.62 88 LYS A C 1
ATOM 717 O O . LYS A 1 88 ? -0.673 4.199 2.857 1.00 91.62 88 LYS A O 1
ATOM 722 N N . LYS A 1 89 ? 1.536 4.147 3.249 1.00 90.75 89 LYS A N 1
ATOM 723 C CA . LYS A 1 89 ? 1.901 3.337 2.076 1.00 90.75 89 LYS A CA 1
ATOM 724 C C . LYS A 1 89 ? 2.625 2.057 2.482 1.00 90.75 89 LYS A C 1
ATOM 726 O O . LYS A 1 89 ? 3.613 2.120 3.213 1.00 90.75 89 LYS A O 1
ATOM 731 N N . ALA A 1 90 ? 2.156 0.921 1.976 1.00 92.56 90 ALA A N 1
ATOM 732 C CA . ALA A 1 90 ? 2.828 -0.372 2.082 1.00 92.56 90 ALA A CA 1
ATOM 733 C C . ALA A 1 90 ? 3.826 -0.567 0.922 1.00 92.56 90 ALA A C 1
ATOM 735 O O . ALA A 1 90 ? 3.592 -0.057 -0.174 1.00 92.56 90 ALA A O 1
ATOM 736 N N . TYR A 1 91 ? 4.945 -1.255 1.161 1.00 93.00 91 TYR A N 1
ATOM 737 C CA . TYR A 1 91 ? 6.008 -1.473 0.166 1.00 93.00 91 TYR A CA 1
ATOM 738 C C . TYR A 1 91 ? 6.924 -2.648 0.554 1.00 93.00 91 TYR A C 1
ATOM 740 O O . TYR A 1 91 ? 6.957 -3.042 1.721 1.00 93.00 91 TYR A O 1
ATOM 748 N N . ASP A 1 92 ? 7.679 -3.203 -0.401 1.00 87.81 92 ASP A N 1
ATOM 749 C CA . ASP A 1 92 ? 8.463 -4.432 -0.188 1.00 87.81 92 ASP A CA 1
ATOM 750 C C . ASP A 1 92 ? 9.944 -4.197 0.089 1.00 87.81 92 ASP A C 1
ATOM 752 O O . ASP A 1 92 ? 10.530 -4.890 0.922 1.00 87.81 92 ASP A O 1
ATOM 756 N N . HIS A 1 93 ? 10.555 -3.181 -0.517 1.00 84.75 93 HIS A N 1
ATOM 757 C CA . HIS A 1 93 ? 11.955 -2.852 -0.275 1.00 84.75 93 HIS A CA 1
ATOM 758 C C . HIS A 1 93 ? 12.114 -1.441 0.290 1.00 84.75 93 HIS A C 1
ATOM 760 O O . HIS A 1 93 ? 11.388 -0.512 -0.056 1.00 84.75 93 HIS A O 1
ATOM 766 N N . ARG A 1 94 ? 13.094 -1.241 1.181 1.00 78.94 94 ARG A N 1
ATOM 767 C CA . ARG A 1 94 ? 13.320 0.052 1.867 1.00 78.94 94 ARG A CA 1
ATOM 768 C C . ARG A 1 94 ? 13.605 1.208 0.906 1.00 78.94 94 ARG A C 1
ATOM 770 O O . ARG A 1 94 ? 13.491 2.368 1.288 1.00 78.94 94 ARG A O 1
ATOM 777 N N . GLU A 1 95 ? 14.035 0.893 -0.301 1.00 77.12 95 GLU A N 1
ATOM 778 C CA . GLU A 1 95 ? 14.299 1.804 -1.403 1.00 77.12 95 GLU A CA 1
ATOM 779 C C . GLU A 1 95 ? 13.056 2.207 -2.204 1.00 77.12 95 GLU A C 1
ATOM 781 O O . GLU A 1 95 ? 13.083 3.286 -2.794 1.00 77.12 95 GLU A O 1
ATOM 786 N N . ASP A 1 96 ? 11.978 1.419 -2.175 1.00 82.50 96 ASP A N 1
ATOM 787 C CA . ASP A 1 96 ? 10.747 1.674 -2.945 1.00 82.50 96 ASP A CA 1
ATOM 788 C C . ASP A 1 96 ? 9.956 2.864 -2.393 1.00 82.50 96 ASP A C 1
ATOM 790 O O . ASP A 1 96 ? 9.069 3.421 -3.047 1.00 82.50 96 ASP A O 1
ATOM 794 N N . HIS A 1 97 ? 10.263 3.253 -1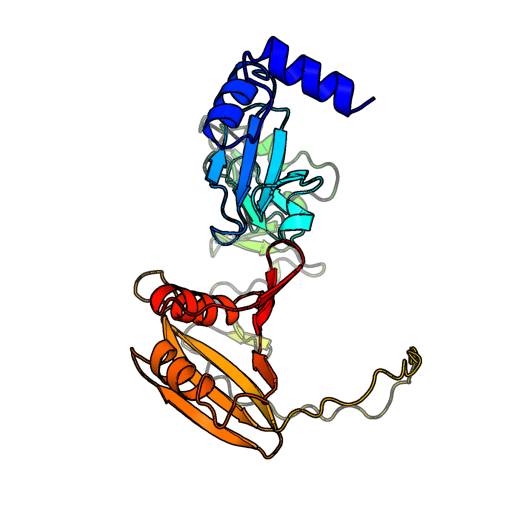.155 1.00 87.44 97 HIS A N 1
ATOM 795 C CA . HIS A 1 97 ? 9.587 4.330 -0.469 1.00 87.44 97 HIS A CA 1
ATOM 796 C C . HIS A 1 97 ? 10.568 5.304 0.186 1.00 87.44 97 HIS A C 1
ATOM 798 O O . HIS A 1 97 ? 11.385 4.949 1.035 1.00 87.44 97 HIS A O 1
ATOM 804 N N . LEU A 1 98 ? 10.420 6.579 -0.169 1.00 86.00 98 LEU A N 1
ATOM 805 C CA . LEU A 1 98 ? 11.043 7.710 0.501 1.00 86.00 98 LEU A CA 1
ATOM 806 C C . LEU A 1 98 ? 9.934 8.694 0.879 1.00 86.00 98 LEU A C 1
ATOM 808 O O . LEU A 1 98 ? 9.204 9.156 0.003 1.00 86.00 98 LEU A O 1
ATOM 812 N N . CYS A 1 99 ? 9.801 9.014 2.169 1.00 87.31 99 CYS A N 1
ATOM 813 C CA . CYS A 1 99 ? 8.846 10.031 2.607 1.00 87.31 99 CYS A CA 1
ATOM 814 C C . CYS A 1 99 ? 9.177 11.392 1.964 1.00 87.31 99 CYS A C 1
ATOM 816 O O . CYS A 1 99 ? 10.361 11.711 1.844 1.00 87.31 99 CYS A O 1
ATOM 818 N N . PRO A 1 100 ? 8.182 12.240 1.643 1.00 84.31 100 PRO A N 1
ATOM 819 C CA . PRO A 1 100 ? 8.418 13.551 1.027 1.00 84.31 100 PRO A CA 1
ATOM 820 C C . PRO A 1 100 ? 9.412 14.442 1.788 1.00 84.31 100 PRO A C 1
ATOM 822 O O . PRO A 1 100 ? 10.249 15.102 1.179 1.00 84.31 100 PRO A O 1
ATOM 825 N N . ASN A 1 101 ? 9.376 14.405 3.124 1.00 83.12 101 ASN A N 1
ATOM 826 C CA . ASN A 1 101 ? 10.255 15.214 3.977 1.00 83.12 101 ASN A CA 1
ATOM 827 C C . ASN A 1 101 ? 11.614 14.548 4.250 1.00 83.12 101 ASN A C 1
ATOM 829 O O . ASN A 1 101 ? 12.477 15.139 4.898 1.00 83.12 101 ASN A O 1
ATOM 833 N N . ALA A 1 102 ? 11.819 13.313 3.786 1.00 86.00 102 ALA A N 1
ATOM 834 C CA . ALA A 1 102 ? 13.058 12.584 3.995 1.00 86.00 102 ALA A CA 1
ATOM 835 C C . ALA A 1 102 ? 14.100 12.957 2.935 1.00 86.00 102 ALA A C 1
ATOM 837 O O . ALA A 1 102 ? 13.850 13.008 1.732 1.00 86.00 102 ALA A O 1
ATOM 838 N N . CYS A 1 103 ? 15.330 13.174 3.385 1.00 84.31 103 CYS A N 1
ATOM 839 C CA . CYS A 1 103 ? 16.440 13.491 2.504 1.00 84.31 103 CYS A CA 1
ATOM 840 C C . CYS A 1 103 ? 16.789 12.318 1.577 1.00 84.31 103 CYS A C 1
ATOM 842 O O . CYS A 1 103 ? 17.090 11.225 2.043 1.00 84.31 103 CYS A O 1
ATOM 844 N N . GLN A 1 104 ? 16.901 12.549 0.270 1.00 81.31 104 GLN A N 1
ATOM 845 C CA . GLN A 1 104 ? 17.366 11.523 -0.679 1.00 81.31 104 GLN A CA 1
ATOM 846 C C . GLN A 1 104 ? 18.801 11.027 -0.400 1.00 81.31 104 GLN A C 1
ATOM 848 O O . GLN A 1 104 ? 19.177 9.922 -0.798 1.00 81.31 104 GLN A O 1
ATOM 853 N N . CYS A 1 105 ? 19.626 11.831 0.280 1.00 80.62 105 CYS A N 1
ATOM 854 C CA . CYS A 1 105 ? 21.012 11.471 0.577 1.00 80.62 105 CYS A CA 1
ATOM 855 C C . CYS A 1 105 ? 21.141 10.596 1.830 1.00 80.62 105 CYS A C 1
ATOM 857 O O . CYS A 1 105 ? 21.804 9.560 1.775 1.00 80.62 105 CYS A O 1
ATOM 859 N N . CYS A 1 106 ? 20.507 10.997 2.936 1.00 80.44 106 CYS A N 1
ATOM 860 C CA . CYS A 1 106 ? 20.664 10.355 4.247 1.00 80.44 106 CYS A CA 1
ATOM 861 C C . CYS A 1 106 ? 19.372 9.739 4.817 1.00 80.44 106 CYS A C 1
ATOM 863 O O . CYS A 1 106 ? 19.408 9.173 5.903 1.00 80.44 106 CYS A O 1
ATOM 865 N N . ARG A 1 107 ? 18.237 9.847 4.110 1.00 77.69 107 ARG A N 1
ATOM 866 C CA . ARG A 1 107 ? 16.881 9.400 4.502 1.00 77.69 107 ARG A CA 1
ATOM 867 C C . ARG A 1 107 ? 16.326 9.976 5.808 1.00 77.69 107 ARG A C 1
ATOM 869 O O . ARG A 1 107 ? 15.235 9.599 6.218 1.00 77.69 107 ARG A O 1
ATOM 876 N N . PHE A 1 108 ? 17.036 10.911 6.431 1.00 81.38 108 PHE A N 1
ATOM 877 C CA . PHE A 1 108 ? 16.574 11.597 7.630 1.00 81.38 108 PHE A CA 1
ATOM 878 C C . PHE A 1 108 ? 15.572 12.706 7.263 1.00 81.38 108 PHE A C 1
ATOM 880 O O . PHE A 1 108 ? 15.786 13.368 6.236 1.00 81.38 108 PHE A O 1
ATOM 887 N N . PRO A 1 109 ? 14.503 12.912 8.055 1.00 81.81 109 PRO A N 1
ATOM 888 C CA . PRO A 1 109 ? 13.627 14.072 7.903 1.00 81.81 109 PRO A CA 1
ATOM 889 C C . PRO A 1 109 ? 14.395 15.379 8.148 1.00 81.81 109 PRO A C 1
ATOM 891 O O . PRO A 1 109 ? 15.448 15.364 8.782 1.00 81.81 109 PRO A O 1
ATOM 894 N N . ASP A 1 110 ? 13.890 16.494 7.620 1.00 82.81 110 ASP A N 1
ATOM 895 C CA . ASP A 1 110 ? 14.377 17.849 7.923 1.00 82.81 110 ASP A CA 1
ATOM 896 C C . ASP A 1 110 ? 15.900 17.997 7.785 1.00 82.81 110 ASP A C 1
ATOM 898 O O . ASP A 1 110 ? 16.638 18.293 8.723 1.00 82.81 110 ASP A O 1
ATOM 902 N N . CYS A 1 111 ? 16.391 17.737 6.573 1.00 86.12 111 CYS A N 1
ATOM 903 C CA . CYS A 1 111 ? 17.802 17.871 6.223 1.00 86.12 111 CYS A CA 1
ATOM 904 C C . CYS A 1 111 ? 18.026 19.172 5.430 1.00 86.12 111 CYS A C 1
ATOM 906 O O . CYS A 1 111 ? 17.957 19.131 4.188 1.00 86.12 111 CYS A O 1
ATOM 908 N N . PRO A 1 112 ? 18.282 20.311 6.106 1.00 87.88 112 PRO A N 1
ATOM 909 C CA . PRO A 1 112 ? 18.521 21.586 5.442 1.00 87.88 112 PRO A CA 1
ATOM 910 C C . PRO A 1 112 ? 19.810 21.554 4.617 1.00 87.88 112 PRO A C 1
ATOM 912 O O . PRO A 1 112 ? 20.683 20.700 4.803 1.00 87.88 112 PRO A O 1
ATOM 915 N N . ILE A 1 113 ? 19.897 22.486 3.669 1.00 90.25 113 ILE A N 1
ATOM 916 C CA . ILE A 1 113 ? 21.130 22.769 2.935 1.00 90.25 113 ILE A CA 1
ATOM 917 C C . ILE A 1 113 ? 21.894 23.817 3.737 1.00 90.25 113 ILE A C 1
ATOM 919 O O . ILE A 1 113 ? 21.414 24.933 3.897 1.00 90.25 113 ILE A O 1
ATOM 923 N N . GLU A 1 114 ? 23.069 23.443 4.228 1.00 92.19 114 GLU A N 1
ATOM 924 C CA . GLU A 1 114 ? 23.990 24.341 4.932 1.00 92.19 114 GLU A CA 1
ATOM 925 C C . GLU A 1 114 ? 25.238 24.555 4.077 1.00 92.19 114 GLU A C 1
ATOM 927 O O . GLU A 1 114 ? 25.567 25.672 3.688 1.00 92.19 114 GLU A O 1
ATOM 932 N N . SER A 1 115 ? 25.904 23.455 3.726 1.00 90.69 115 SER A N 1
ATOM 933 C CA . SER A 1 115 ? 27.084 23.441 2.874 1.00 90.69 115 SER A CA 1
ATOM 934 C C . SER A 1 115 ? 27.193 22.098 2.162 1.00 90.69 115 SER A C 1
ATOM 936 O O . SER A 1 115 ? 26.956 21.033 2.736 1.00 90.69 115 SER A O 1
ATOM 938 N N . TRP A 1 116 ? 27.531 22.136 0.875 1.00 93.25 116 TRP A N 1
ATOM 939 C CA . TRP A 1 116 ? 27.667 20.918 0.088 1.00 93.25 116 TRP A CA 1
ATOM 940 C C . TRP A 1 116 ? 28.970 20.192 0.432 1.00 93.25 116 TRP A C 1
ATOM 942 O O . TRP A 1 116 ? 30.056 20.710 0.193 1.00 93.25 116 TRP A O 1
ATOM 952 N N . VAL A 1 117 ? 28.856 18.969 0.950 1.00 93.88 117 VAL A N 1
ATOM 953 C CA . VAL A 1 117 ? 29.991 18.115 1.328 1.00 93.88 117 VAL A CA 1
ATOM 954 C C . VAL A 1 117 ? 30.149 16.986 0.313 1.00 93.88 117 VAL A C 1
ATOM 956 O O . VAL A 1 117 ? 29.208 16.226 0.070 1.00 93.88 117 VAL A O 1
ATOM 959 N N . HIS A 1 118 ? 31.334 16.868 -0.289 1.00 92.94 118 HIS A N 1
ATOM 960 C CA . HIS A 1 118 ? 31.668 15.799 -1.234 1.00 92.94 118 HIS A CA 1
ATOM 961 C C . HIS A 1 118 ? 32.181 14.550 -0.508 1.00 92.94 118 HIS A C 1
ATOM 963 O O . HIS A 1 118 ? 33.058 14.634 0.349 1.00 92.94 118 HIS A O 1
ATOM 969 N N . CYS A 1 119 ? 31.674 13.373 -0.880 1.00 89.75 119 CYS A N 1
ATOM 970 C CA . CYS A 1 119 ? 32.221 12.100 -0.424 1.00 89.75 119 CYS A CA 1
ATOM 971 C C . CYS A 1 119 ? 33.187 11.516 -1.452 1.00 89.75 119 CYS A C 1
ATOM 973 O O . CYS A 1 119 ? 32.747 11.039 -2.492 1.00 89.75 119 CYS A O 1
ATOM 975 N N . ASN A 1 120 ? 34.475 11.448 -1.112 1.00 89.19 120 ASN A N 1
ATOM 976 C CA . ASN A 1 120 ? 35.506 10.888 -1.993 1.00 89.19 120 ASN A CA 1
ATOM 977 C C . ASN A 1 120 ? 35.372 9.373 -2.224 1.00 89.19 120 ASN A C 1
ATOM 979 O O . ASN A 1 120 ? 35.895 8.858 -3.202 1.00 89.19 120 ASN A O 1
ATOM 983 N N . ASP A 1 121 ? 34.660 8.649 -1.354 1.00 86.25 121 ASP A N 1
ATOM 984 C CA . ASP A 1 121 ? 34.477 7.208 -1.538 1.00 86.25 121 ASP A CA 1
ATOM 985 C C . ASP A 1 121 ? 33.394 6.901 -2.571 1.00 86.25 121 ASP A C 1
ATOM 987 O O . ASP A 1 121 ? 33.570 6.024 -3.409 1.00 86.25 121 ASP A O 1
ATOM 991 N N . CYS A 1 122 ? 32.249 7.585 -2.515 1.00 85.94 122 CYS A N 1
ATOM 992 C CA . CYS A 1 122 ? 31.103 7.288 -3.377 1.00 85.94 122 CYS A CA 1
ATOM 993 C C . CYS A 1 122 ? 30.814 8.369 -4.429 1.00 85.94 122 CYS A C 1
ATOM 995 O O . CYS A 1 122 ? 29.855 8.216 -5.183 1.00 85.94 122 CYS A O 1
ATOM 997 N N . ASN A 1 123 ? 31.606 9.444 -4.482 1.00 87.56 123 ASN A N 1
ATOM 998 C CA . ASN A 1 123 ? 31.463 10.607 -5.370 1.00 87.56 123 ASN A CA 1
ATOM 999 C C . ASN A 1 123 ? 30.090 11.304 -5.302 1.00 87.56 123 ASN A C 1
ATOM 1001 O O . ASN A 1 123 ? 29.618 11.909 -6.267 1.00 87.56 123 ASN A O 1
ATOM 1005 N N . ARG A 1 124 ? 29.387 11.187 -4.169 1.00 89.25 124 ARG A N 1
ATOM 1006 C CA . ARG A 1 124 ? 28.088 11.844 -3.939 1.00 89.25 124 ARG A CA 1
ATOM 1007 C C . ARG A 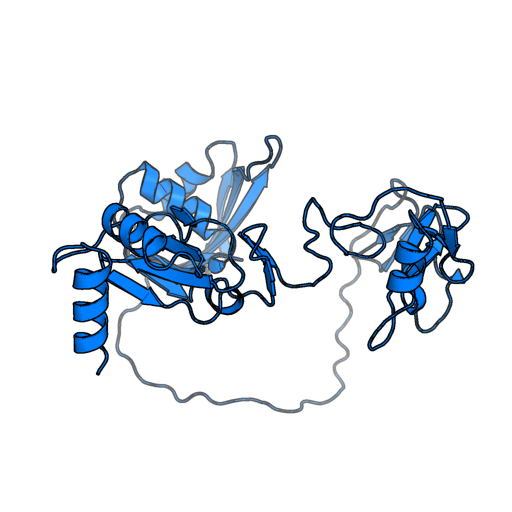1 124 ? 28.264 13.142 -3.153 1.00 89.25 124 ARG A C 1
ATOM 1009 O O . ARG A 1 124 ? 29.206 13.279 -2.378 1.00 89.25 124 ARG A O 1
ATOM 1016 N N . MET A 1 125 ? 27.304 14.050 -3.321 1.00 90.75 125 MET A N 1
ATOM 1017 C CA . MET A 1 125 ? 27.218 15.320 -2.595 1.00 90.75 125 MET A CA 1
ATOM 1018 C C . MET A 1 125 ? 26.141 15.254 -1.506 1.00 90.75 125 MET A C 1
ATOM 1020 O O . MET A 1 125 ? 25.059 14.698 -1.721 1.00 90.75 125 MET A O 1
ATOM 1024 N N . PHE A 1 126 ? 26.421 15.855 -0.353 1.00 92.44 126 PHE A N 1
ATOM 1025 C CA . PHE A 1 126 ? 25.552 15.880 0.824 1.00 92.44 126 PHE A CA 1
ATOM 1026 C C . PHE A 1 126 ? 25.273 17.318 1.245 1.00 92.44 126 PHE A C 1
ATOM 1028 O O . PHE A 1 126 ? 26.124 18.181 1.081 1.00 92.44 126 PHE A O 1
ATOM 1035 N N . LYS A 1 127 ? 24.071 17.575 1.766 1.00 91.19 127 LYS A N 1
ATOM 1036 C CA . LYS A 1 127 ? 23.556 18.932 2.027 1.00 91.19 127 LYS A CA 1
ATOM 1037 C C . LYS A 1 127 ? 24.217 19.658 3.214 1.00 91.19 127 LYS A C 1
ATOM 1039 O O . LYS A 1 127 ? 24.049 20.866 3.350 1.00 91.19 127 LYS A O 1
ATOM 1044 N N . SER A 1 128 ? 24.891 18.913 4.085 1.00 93.00 128 SER A N 1
ATOM 1045 C CA . SER A 1 128 ? 25.595 19.400 5.275 1.00 93.00 128 SER A CA 1
ATOM 1046 C C . SER A 1 128 ? 26.567 18.330 5.779 1.00 93.00 128 SER A C 1
ATOM 1048 O O . SER A 1 128 ? 26.470 17.161 5.376 1.00 93.00 128 SER A O 1
ATOM 1050 N N . GLN A 1 129 ? 27.458 18.696 6.706 1.00 92.50 129 GLN A N 1
ATOM 1051 C CA . GLN A 1 129 ? 28.345 17.735 7.373 1.00 92.50 129 GLN A CA 1
ATOM 1052 C C . GLN A 1 129 ? 27.541 16.656 8.112 1.00 92.50 129 GLN A C 1
ATOM 1054 O O . GLN A 1 129 ? 27.799 15.471 7.934 1.00 92.50 129 GLN A O 1
ATOM 1059 N N . ALA A 1 130 ? 26.467 17.032 8.814 1.00 91.31 130 ALA A N 1
ATOM 1060 C CA . ALA A 1 130 ? 25.581 16.074 9.477 1.00 91.31 130 ALA A CA 1
ATOM 1061 C C . ALA A 1 130 ? 24.920 15.087 8.491 1.00 91.31 130 ALA A C 1
ATOM 1063 O O . ALA A 1 130 ? 24.755 13.903 8.793 1.00 91.31 130 ALA A O 1
ATOM 1064 N N . CYS A 1 131 ? 24.549 15.548 7.290 1.00 90.25 131 CYS A N 1
ATOM 1065 C CA . CYS A 1 131 ? 24.012 14.690 6.231 1.00 90.25 131 CYS A CA 1
ATOM 1066 C C . CYS A 1 131 ? 25.056 13.676 5.731 1.00 90.25 131 CYS A C 1
ATOM 1068 O O . CYS A 1 131 ? 24.727 12.507 5.513 1.00 90.25 131 CYS A O 1
ATOM 1070 N N . PHE A 1 132 ? 26.310 14.113 5.590 1.00 90.62 132 PHE A N 1
ATOM 1071 C CA . PHE A 1 132 ? 27.442 13.261 5.231 1.00 90.62 132 PHE A CA 1
ATOM 1072 C C . PHE A 1 132 ? 27.782 12.245 6.335 1.00 90.62 132 PHE A C 1
ATOM 1074 O O . PHE A 1 132 ? 27.934 11.056 6.052 1.00 90.62 132 PHE A O 1
ATOM 1081 N N . ASP A 1 133 ? 27.827 12.671 7.596 1.00 89.12 133 ASP A N 1
ATOM 1082 C CA . ASP A 1 133 ? 28.160 11.798 8.724 1.00 89.12 133 ASP A CA 1
ATOM 1083 C C . ASP A 1 133 ? 27.117 10.687 8.882 1.00 89.12 133 ASP A C 1
ATOM 1085 O O . ASP A 1 133 ? 27.467 9.515 9.010 1.00 89.12 133 ASP A O 1
ATOM 1089 N N . ARG A 1 134 ? 25.824 11.016 8.755 1.00 87.00 134 ARG A N 1
ATOM 1090 C CA . ARG A 1 134 ? 24.736 10.019 8.741 1.00 87.00 134 ARG A CA 1
ATOM 1091 C C . ARG A 1 134 ? 24.827 9.057 7.560 1.00 87.00 134 ARG A C 1
ATOM 1093 O O . ARG A 1 134 ? 24.459 7.898 7.685 1.00 87.00 134 ARG A O 1
ATOM 1100 N N . HIS A 1 135 ? 25.307 9.516 6.405 1.00 84.44 135 HIS A N 1
ATOM 1101 C CA . HIS A 1 135 ? 25.553 8.638 5.261 1.00 84.44 135 HIS A CA 1
ATOM 1102 C C . HIS A 1 135 ? 26.681 7.625 5.531 1.00 84.44 135 HIS A C 1
ATOM 1104 O O . HIS A 1 135 ? 26.648 6.507 5.004 1.00 84.44 135 HIS A O 1
ATOM 1110 N N . LYS A 1 136 ? 27.669 8.012 6.347 1.00 82.00 136 LYS A N 1
ATOM 1111 C CA . LYS A 1 136 ? 28.782 7.159 6.779 1.00 82.00 136 LYS A CA 1
ATOM 1112 C C . LYS A 1 136 ? 28.411 6.224 7.927 1.00 82.00 136 LYS A C 1
ATOM 1114 O O . LYS A 1 136 ? 28.886 5.090 7.949 1.00 82.00 136 LYS A O 1
ATOM 1119 N N . GLN A 1 137 ? 27.564 6.675 8.845 1.00 77.50 137 GLN A N 1
ATOM 1120 C CA . GLN A 1 137 ? 27.095 5.894 9.984 1.00 77.50 137 GLN A CA 1
ATOM 1121 C C . GLN A 1 137 ? 26.124 4.801 9.521 1.00 77.50 137 GLN A C 1
ATOM 1123 O O . GLN A 1 137 ? 25.102 5.060 8.892 1.00 77.50 137 GLN A O 1
ATOM 1128 N N . SER A 1 138 ? 26.458 3.546 9.809 1.00 65.00 138 SER A N 1
ATOM 1129 C CA . SER A 1 138 ? 25.656 2.387 9.426 1.00 65.00 138 SER A CA 1
ATOM 1130 C C . SER A 1 138 ? 25.871 1.261 10.426 1.00 65.00 138 SER A C 1
ATOM 1132 O O . SER A 1 138 ? 27.010 0.887 10.688 1.00 65.00 138 SER A O 1
ATOM 1134 N N . SER A 1 139 ? 24.787 0.662 10.923 1.00 55.47 139 SER A N 1
ATOM 1135 C CA . SER A 1 139 ? 24.805 -0.546 11.768 1.00 55.47 139 SER A CA 1
ATOM 1136 C C . SER A 1 139 ? 25.103 -1.837 10.969 1.00 55.47 139 SER A C 1
ATOM 1138 O O . SER A 1 139 ? 24.726 -2.927 11.383 1.00 55.47 139 SER A O 1
ATOM 1140 N N . GLY A 1 140 ? 25.741 -1.712 9.797 1.00 65.12 140 GLY A N 1
ATOM 1141 C CA . GLY A 1 140 ? 26.023 -2.760 8.805 1.00 65.12 140 GLY A CA 1
ATOM 1142 C C . GLY A 1 140 ? 26.811 -2.208 7.600 1.00 65.12 140 GLY A C 1
ATOM 1143 O O . GLY A 1 140 ? 27.501 -1.193 7.726 1.00 65.12 140 GLY A O 1
ATOM 1144 N N . LYS A 1 141 ? 26.697 -2.800 6.399 1.00 65.19 141 LYS A N 1
ATOM 1145 C CA . LYS A 1 141 ? 27.278 -2.212 5.167 1.00 65.19 141 LYS A CA 1
ATOM 1146 C C . LYS A 1 141 ? 26.509 -0.945 4.765 1.00 65.19 141 LYS A C 1
ATOM 1148 O O . LYS A 1 141 ? 25.352 -1.029 4.363 1.00 65.19 141 LYS A O 1
ATOM 1153 N N . SER A 1 142 ? 27.153 0.220 4.852 1.00 71.56 142 SER A N 1
ATOM 1154 C CA . SER A 1 142 ? 26.532 1.497 4.482 1.00 71.56 142 SER A CA 1
ATOM 1155 C C . SER A 1 142 ? 26.245 1.575 2.980 1.00 71.56 142 SER A C 1
ATOM 1157 O O . SER A 1 142 ? 26.926 0.957 2.161 1.00 71.56 142 SER A O 1
ATOM 1159 N N . ILE A 1 143 ? 25.279 2.411 2.591 1.00 73.75 143 ILE A N 1
ATOM 1160 C CA . ILE A 1 143 ? 24.999 2.715 1.173 1.00 73.75 143 ILE A CA 1
ATOM 1161 C C . ILE A 1 143 ? 26.235 3.324 0.493 1.00 73.75 143 ILE A C 1
ATOM 1163 O O . ILE A 1 143 ? 26.433 3.143 -0.703 1.00 73.75 143 ILE A O 1
ATOM 1167 N N . CYS A 1 144 ? 27.086 4.022 1.256 1.00 79.44 144 CYS A N 1
ATOM 1168 C CA . CYS A 1 144 ? 28.393 4.506 0.802 1.00 79.44 144 CYS A CA 1
ATOM 1169 C C . CYS A 1 144 ? 29.275 3.364 0.273 1.00 79.44 144 CYS A C 1
ATOM 1171 O O . CYS A 1 144 ? 29.935 3.504 -0.754 1.00 79.44 144 CYS A O 1
ATOM 1173 N N . ALA A 1 145 ? 29.257 2.223 0.966 1.00 77.69 145 ALA A N 1
ATOM 1174 C CA . ALA A 1 145 ? 30.057 1.056 0.622 1.00 77.69 145 ALA A CA 1
ATOM 1175 C C . ALA A 1 145 ? 29.464 0.237 -0.533 1.00 77.69 145 ALA A C 1
ATOM 1177 O O . ALA A 1 145 ? 30.194 -0.509 -1.178 1.00 77.69 145 ALA A O 1
ATOM 1178 N N . THR A 1 146 ? 28.161 0.349 -0.802 1.00 76.94 146 THR A N 1
ATOM 1179 C CA . THR A 1 146 ? 27.483 -0.448 -1.836 1.00 76.94 146 THR A CA 1
ATOM 1180 C C . THR A 1 146 ? 27.147 0.334 -3.095 1.00 76.94 146 THR A C 1
ATOM 1182 O O . THR A 1 146 ? 26.890 -0.294 -4.113 1.00 76.94 146 THR A O 1
ATOM 1185 N N . MET A 1 147 ? 27.171 1.669 -3.071 1.00 80.88 147 MET A N 1
ATOM 1186 C CA . MET A 1 147 ? 26.813 2.510 -4.215 1.00 80.88 147 MET A CA 1
ATOM 1187 C C . MET A 1 147 ? 27.899 3.549 -4.507 1.00 80.88 147 MET A C 1
ATOM 1189 O O . MET A 1 147 ? 28.424 4.176 -3.590 1.00 80.88 147 MET A O 1
ATOM 1193 N N . ILE A 1 148 ? 28.195 3.788 -5.783 1.00 86.12 148 ILE A N 1
ATOM 1194 C CA . ILE A 1 148 ? 29.099 4.847 -6.253 1.00 86.12 148 ILE A CA 1
ATOM 1195 C C . ILE A 1 148 ? 28.421 5.661 -7.355 1.00 86.12 148 ILE A C 1
ATOM 1197 O O . ILE A 1 148 ? 27.699 5.112 -8.185 1.00 86.12 148 ILE A O 1
ATOM 1201 N N . LYS A 1 149 ? 28.611 6.979 -7.353 1.00 85.69 149 LYS A N 1
ATOM 1202 C CA . LYS A 1 149 ? 28.203 7.856 -8.448 1.00 85.69 149 LYS A CA 1
ATOM 1203 C C . LYS A 1 149 ? 29.321 7.872 -9.490 1.00 85.69 149 LYS A C 1
ATOM 1205 O O . LYS A 1 149 ? 30.456 8.213 -9.165 1.00 85.69 149 LYS A O 1
ATOM 1210 N N . CYS A 1 150 ? 29.012 7.495 -10.727 1.00 84.00 150 CYS A N 1
ATOM 1211 C CA . CYS A 1 150 ? 29.982 7.573 -11.816 1.00 84.00 150 CYS A CA 1
ATOM 1212 C C . CYS A 1 150 ? 30.403 9.039 -12.046 1.00 84.00 150 CYS A C 1
ATOM 1214 O O . CYS A 1 150 ? 29.521 9.899 -12.151 1.00 84.00 150 CYS A O 1
ATOM 1216 N N . PRO A 1 151 ? 31.709 9.343 -12.136 1.00 81.81 151 PRO A N 1
ATOM 1217 C CA . PRO A 1 151 ? 32.180 10.687 -12.460 1.00 81.81 151 PRO A CA 1
ATOM 1218 C C . PRO A 1 151 ? 31.728 11.152 -13.848 1.00 81.81 151 PRO A C 1
ATOM 1220 O O . PRO A 1 151 ? 31.394 12.320 -13.993 1.00 81.81 151 PRO A O 1
ATOM 1223 N N . ASP A 1 152 ? 31.642 10.240 -14.823 1.00 81.69 152 ASP A N 1
ATOM 1224 C CA . ASP A 1 152 ? 31.401 10.585 -16.231 1.00 81.69 152 ASP A CA 1
ATOM 1225 C C . ASP A 1 152 ? 29.914 10.729 -16.569 1.00 81.69 152 ASP A C 1
ATOM 1227 O O . ASP A 1 152 ? 29.494 11.720 -17.157 1.00 81.69 152 ASP A O 1
ATOM 1231 N N . CYS A 1 153 ? 29.085 9.744 -16.202 1.00 81.31 153 CYS A N 1
ATOM 1232 C CA . CYS A 1 153 ? 27.653 9.757 -16.533 1.00 81.31 153 CYS A CA 1
ATOM 1233 C C . CYS A 1 153 ? 26.749 10.152 -15.359 1.00 81.31 153 CYS A C 1
ATOM 1235 O O . CYS A 1 153 ? 25.526 10.193 -15.504 1.00 81.31 153 CYS A O 1
ATOM 1237 N N . HIS A 1 154 ? 27.327 10.373 -14.173 1.00 82.06 154 HIS A N 1
ATOM 1238 C CA . HIS A 1 154 ? 26.628 10.771 -12.948 1.00 82.06 154 HIS A CA 1
ATOM 1239 C C . HIS A 1 154 ? 25.552 9.802 -12.432 1.00 82.06 154 HIS A C 1
ATOM 1241 O O . HIS A 1 154 ? 24.860 10.126 -11.460 1.00 82.06 154 HIS A O 1
ATOM 1247 N N . ARG A 1 155 ? 25.433 8.600 -13.011 1.00 79.62 155 ARG A N 1
ATOM 1248 C CA . ARG A 1 155 ? 24.520 7.551 -12.539 1.00 79.62 155 ARG A CA 1
ATOM 1249 C C . ARG A 1 155 ? 25.027 6.916 -11.250 1.00 79.62 155 ARG A C 1
ATOM 1251 O O . ARG A 1 155 ? 26.230 6.770 -11.038 1.00 79.62 155 ARG A O 1
ATOM 1258 N N . LEU A 1 156 ? 24.085 6.514 -10.400 1.00 80.50 156 LEU A N 1
ATOM 1259 C CA . LEU A 1 156 ? 24.366 5.774 -9.176 1.00 80.50 156 LEU A CA 1
ATOM 1260 C C . LEU A 1 156 ? 24.415 4.271 -9.483 1.00 80.50 156 LEU A C 1
ATOM 1262 O O . LEU A 1 156 ? 23.458 3.711 -10.011 1.00 80.50 156 LEU A O 1
ATOM 1266 N N . ILE A 1 157 ? 25.526 3.622 -9.155 1.00 80.12 157 ILE A N 1
ATOM 1267 C CA . ILE A 1 157 ? 25.832 2.245 -9.552 1.00 80.12 157 ILE A CA 1
ATOM 1268 C C . ILE A 1 157 ? 26.095 1.405 -8.307 1.00 80.12 157 ILE A C 1
ATOM 1270 O O . ILE A 1 157 ? 26.799 1.850 -7.400 1.00 80.12 157 ILE A O 1
ATOM 1274 N N . LYS A 1 158 ? 25.552 0.182 -8.269 1.00 77.19 158 LYS A N 1
ATOM 1275 C CA . LYS A 1 158 ? 25.880 -0.816 -7.241 1.00 77.19 158 LYS A CA 1
ATOM 1276 C C . LYS A 1 158 ? 27.329 -1.283 -7.423 1.00 77.19 158 LYS A C 1
ATOM 1278 O O . LYS A 1 158 ? 27.691 -1.741 -8.503 1.00 77.19 158 LYS A O 1
ATOM 1283 N N . ARG A 1 159 ? 28.147 -1.221 -6.370 1.00 73.19 159 ARG A N 1
ATOM 1284 C CA . ARG A 1 159 ? 29.478 -1.837 -6.334 1.00 73.19 159 ARG A CA 1
ATOM 1285 C C . ARG A 1 159 ? 29.310 -3.354 -6.370 1.00 73.19 159 ARG A C 1
ATOM 1287 O O . ARG A 1 159 ? 28.850 -3.954 -5.400 1.00 73.19 159 ARG A O 1
ATOM 1294 N N . GLY A 1 160 ? 29.638 -3.972 -7.499 1.00 61.97 160 GLY A N 1
ATOM 1295 C CA . GLY A 1 160 ? 29.710 -5.426 -7.594 1.00 61.97 160 GLY A CA 1
ATOM 1296 C C . GLY A 1 160 ? 30.934 -5.977 -6.846 1.00 61.97 160 GLY A C 1
ATOM 1297 O O . GLY A 1 160 ? 31.892 -5.239 -6.622 1.00 61.97 160 GLY A O 1
ATOM 1298 N N . PRO A 1 161 ? 30.960 -7.282 -6.509 1.00 50.47 161 PRO A N 1
ATOM 1299 C CA . PRO A 1 161 ? 32.155 -7.954 -5.978 1.00 50.47 161 PRO A CA 1
ATOM 1300 C C . PRO A 1 161 ? 33.333 -7.961 -6.968 1.00 50.47 161 PRO A C 1
ATOM 1302 O O . PRO A 1 161 ? 34.454 -8.287 -6.592 1.00 50.47 161 PRO A O 1
ATOM 1305 N N . ARG A 1 162 ? 33.084 -7.605 -8.235 1.00 44.50 162 ARG A N 1
ATOM 1306 C CA . ARG A 1 162 ? 34.092 -7.366 -9.264 1.00 44.50 162 ARG A CA 1
ATOM 1307 C C . ARG A 1 162 ? 33.768 -6.051 -9.964 1.00 44.50 162 ARG A C 1
ATOM 1309 O O . ARG A 1 162 ? 32.877 -6.008 -10.807 1.00 44.50 162 ARG A O 1
ATOM 1316 N N . ASP A 1 163 ? 34.527 -5.043 -9.572 1.00 54.66 163 ASP A N 1
ATOM 1317 C CA . ASP A 1 163 ? 34.886 -3.856 -10.338 1.00 54.66 163 ASP A CA 1
ATOM 1318 C C . ASP A 1 163 ? 33.826 -2.758 -10.595 1.00 54.66 163 ASP A C 1
ATOM 1320 O O . ASP A 1 163 ? 32.873 -2.965 -11.353 1.00 54.66 163 ASP A O 1
ATOM 1324 N N . PRO A 1 164 ? 34.012 -1.547 -10.031 1.00 51.28 164 PRO A N 1
ATOM 1325 C CA . PRO A 1 164 ? 33.356 -0.319 -10.486 1.00 51.28 164 PRO A CA 1
ATOM 1326 C C . PRO A 1 164 ? 33.568 -0.014 -11.982 1.00 51.28 164 PRO A C 1
ATOM 1328 O O . PRO A 1 164 ? 32.725 0.665 -12.568 1.00 51.28 164 PRO A O 1
ATOM 1331 N N . GLU A 1 165 ? 34.628 -0.540 -12.612 1.00 51.97 165 GLU A N 1
ATOM 1332 C CA . GLU A 1 165 ? 34.935 -0.340 -14.039 1.00 51.97 165 GLU A CA 1
ATOM 1333 C C . GLU A 1 165 ? 33.968 -1.056 -14.999 1.00 51.97 165 GLU A C 1
ATOM 1335 O O . GLU A 1 165 ? 33.897 -0.719 -16.177 1.00 51.97 165 GLU A O 1
ATOM 1340 N N . LYS A 1 166 ? 33.141 -1.998 -14.522 1.00 60.28 166 LYS A N 1
ATOM 1341 C CA . LYS A 1 166 ? 32.120 -2.657 -15.367 1.00 60.28 166 LYS A CA 1
ATOM 1342 C C . LYS A 1 166 ? 30.914 -1.781 -15.688 1.00 60.28 166 LYS A C 1
ATOM 1344 O O . LYS A 1 166 ? 30.011 -2.206 -16.420 1.00 60.28 166 LYS A O 1
ATOM 1349 N N . HIS A 1 167 ? 30.836 -0.587 -15.113 1.00 75.06 167 HIS A N 1
ATOM 1350 C CA . HIS A 1 167 ? 29.823 0.360 -15.525 1.00 75.06 167 HIS A CA 1
ATOM 1351 C C . HIS A 1 167 ? 30.128 0.888 -16.930 1.00 75.06 167 HIS A C 1
ATOM 1353 O O . HIS A 1 167 ? 31.058 1.660 -17.130 1.00 75.06 167 HIS A O 1
ATOM 1359 N N . HIS A 1 168 ? 29.286 0.526 -17.892 1.00 74.81 168 HIS A N 1
ATOM 1360 C CA . HIS A 1 168 ? 29.373 1.046 -19.249 1.00 74.81 168 HIS A CA 1
ATOM 1361 C C . HIS A 1 168 ? 28.511 2.309 -19.368 1.00 74.81 168 HIS A C 1
ATOM 1363 O O . HIS A 1 168 ? 27.287 2.235 -19.521 1.00 74.81 168 HIS A O 1
ATOM 1369 N N . CYS A 1 169 ? 29.147 3.479 -19.258 1.00 78.94 169 CYS A N 1
ATOM 1370 C CA . CYS A 1 169 ? 28.492 4.777 -19.422 1.00 78.94 169 CYS A CA 1
ATOM 1371 C C . CYS A 1 169 ? 27.716 4.842 -20.744 1.00 78.94 169 CYS A C 1
ATOM 1373 O O . CYS A 1 169 ? 28.230 4.493 -21.805 1.00 78.94 169 CYS A O 1
ATOM 1375 N N . GLY A 1 170 ? 26.463 5.299 -20.682 1.00 75.19 170 GLY A N 1
ATOM 1376 C CA . GLY A 1 170 ? 25.612 5.434 -21.868 1.00 75.19 170 GLY A CA 1
ATOM 1377 C C . GLY A 1 170 ? 25.101 4.114 -22.457 1.00 75.19 170 GLY A C 1
ATOM 1378 O O . GLY A 1 170 ? 24.442 4.150 -23.490 1.00 75.19 170 GLY A O 1
ATOM 1379 N N . MET A 1 171 ? 25.356 2.971 -21.812 1.00 80.38 171 MET A N 1
ATOM 1380 C CA . MET A 1 171 ? 24.818 1.672 -22.218 1.00 80.38 171 MET A CA 1
ATOM 1381 C C . MET A 1 171 ? 23.778 1.150 -21.218 1.00 80.38 171 MET A C 1
ATOM 1383 O O . MET A 1 171 ? 23.811 1.437 -20.019 1.00 80.38 171 MET A O 1
ATOM 1387 N N . THR A 1 172 ? 22.841 0.358 -21.721 1.00 76.12 172 THR A N 1
ATOM 1388 C CA . THR A 1 172 ? 21.807 -0.360 -20.973 1.00 76.12 172 THR A CA 1
ATOM 1389 C C . THR A 1 172 ? 21.941 -1.850 -21.241 1.00 76.12 172 THR A C 1
ATOM 1391 O O . THR A 1 172 ? 22.204 -2.250 -22.372 1.00 76.12 172 THR A O 1
ATOM 1394 N N . LYS A 1 173 ? 21.756 -2.676 -20.208 1.00 81.62 173 LYS A N 1
ATOM 1395 C CA . LYS A 1 173 ? 21.770 -4.132 -20.358 1.00 81.62 173 LYS A CA 1
ATOM 1396 C C . LYS A 1 173 ? 20.440 -4.598 -20.941 1.00 81.62 173 LYS A C 1
ATOM 1398 O O . LYS A 1 173 ? 19.399 -4.353 -20.334 1.00 81.62 173 LYS A O 1
ATOM 1403 N N . CYS A 1 174 ? 20.472 -5.296 -22.067 1.00 79.50 174 CYS A N 1
ATOM 1404 C CA . CYS A 1 174 ? 19.294 -5.954 -22.606 1.00 79.50 174 CYS A CA 1
ATOM 1405 C C . CYS A 1 174 ? 18.849 -7.091 -21.674 1.00 79.50 174 CYS A C 1
ATOM 1407 O O . CYS A 1 174 ? 19.656 -7.922 -21.260 1.00 79.50 174 CYS A O 1
ATOM 1409 N N . LEU A 1 175 ? 17.561 -7.151 -21.327 1.00 78.69 175 LEU A N 1
ATOM 1410 C CA . LEU A 1 175 ? 17.040 -8.210 -20.455 1.00 78.69 175 LEU A CA 1
ATOM 1411 C C . LEU A 1 175 ? 16.936 -9.562 -21.165 1.00 78.69 175 LEU A C 1
ATOM 1413 O O . LEU A 1 175 ? 16.967 -10.585 -20.484 1.00 78.69 175 LEU A O 1
ATOM 1417 N N . ILE A 1 176 ? 16.873 -9.560 -22.495 1.00 78.31 176 ILE A N 1
ATOM 1418 C CA . ILE A 1 176 ? 16.746 -10.759 -23.323 1.00 78.31 176 ILE A CA 1
ATOM 1419 C C . ILE A 1 176 ? 18.138 -11.353 -23.574 1.00 78.31 176 ILE A C 1
ATOM 1421 O O . ILE A 1 176 ? 18.475 -12.377 -22.992 1.00 78.31 176 ILE A O 1
ATOM 1425 N N . CYS A 1 177 ? 18.994 -10.678 -24.350 1.00 81.94 177 CYS A N 1
ATOM 1426 C CA . CYS A 1 177 ? 20.315 -11.212 -24.713 1.00 81.94 177 CYS A CA 1
ATOM 1427 C C . CYS A 1 177 ? 21.429 -10.927 -23.691 1.00 81.94 177 CYS A C 1
ATOM 1429 O O . CYS A 1 177 ? 22.556 -11.367 -23.875 1.00 81.94 177 CYS A O 1
ATOM 1431 N N . LYS A 1 178 ? 21.147 -10.171 -22.620 1.00 81.06 178 LYS A N 1
ATOM 1432 C CA . LYS A 1 178 ? 22.098 -9.810 -21.547 1.00 81.06 178 LYS A CA 1
ATOM 1433 C C . LYS A 1 178 ? 23.303 -8.947 -21.965 1.00 81.06 178 LYS A C 1
ATOM 1435 O O . LYS A 1 178 ? 24.084 -8.590 -21.080 1.00 81.06 178 LYS A O 1
ATOM 1440 N N . GLU A 1 179 ? 23.406 -8.538 -23.227 1.00 81.62 179 GLU A N 1
ATOM 1441 C CA . GLU A 1 179 ? 24.436 -7.617 -23.731 1.00 81.62 179 GLU A CA 1
ATOM 1442 C C . GLU A 1 179 ? 24.216 -6.165 -23.278 1.00 81.62 179 GLU A C 1
ATOM 1444 O O . GLU A 1 179 ? 23.082 -5.730 -23.063 1.00 81.62 179 GLU A O 1
ATOM 1449 N N . TYR A 1 180 ? 25.304 -5.399 -23.145 1.00 82.62 180 TYR A N 1
ATOM 1450 C CA . TYR A 1 180 ? 25.255 -3.959 -22.869 1.00 82.62 180 TYR A CA 1
ATOM 1451 C C . TYR A 1 180 ? 25.321 -3.173 -24.172 1.00 82.62 180 TYR A C 1
ATOM 1453 O O . TYR A 1 180 ? 26.295 -3.252 -24.913 1.00 82.62 180 TYR A O 1
ATOM 1461 N N . THR A 1 181 ? 24.295 -2.375 -24.439 1.00 80.81 181 THR A N 1
ATOM 1462 C CA . THR A 1 181 ? 24.156 -1.661 -25.711 1.00 80.81 181 THR A CA 1
ATOM 1463 C C . THR A 1 181 ? 23.692 -0.233 -25.491 1.00 80.81 181 THR A C 1
ATOM 1465 O O . THR A 1 181 ? 23.086 0.082 -24.467 1.00 80.81 181 THR A O 1
ATOM 1468 N N . ARG A 1 182 ? 23.943 0.655 -26.453 1.00 81.31 182 ARG A N 1
ATOM 1469 C CA . ARG A 1 182 ? 23.406 2.018 -26.400 1.00 81.31 182 ARG A CA 1
ATOM 1470 C C . ARG A 1 182 ? 21.875 1.995 -26.537 1.00 81.31 182 ARG A C 1
ATOM 1472 O O . ARG A 1 182 ? 21.358 1.201 -27.330 1.00 81.31 182 ARG A O 1
ATOM 1479 N N . PRO A 1 183 ? 21.142 2.834 -25.785 1.00 74.00 183 PRO A N 1
ATOM 1480 C CA . PRO A 1 183 ? 19.712 3.030 -25.999 1.00 74.00 183 PRO A CA 1
ATOM 1481 C C . PRO A 1 183 ? 19.434 3.442 -27.451 1.00 74.00 183 PRO A C 1
ATOM 1483 O O . PRO A 1 183 ? 20.098 4.339 -27.960 1.00 74.00 183 PRO A O 1
ATOM 1486 N N . GLY A 1 184 ? 18.471 2.792 -28.108 1.00 74.31 184 GLY A N 1
ATOM 1487 C CA . GLY A 1 184 ? 18.063 3.093 -29.491 1.00 74.31 184 GLY A CA 1
ATOM 1488 C C . GLY A 1 184 ? 18.789 2.299 -30.584 1.00 74.31 184 GLY A C 1
ATOM 1489 O O . GLY A 1 184 ? 18.189 2.023 -31.617 1.00 74.31 184 GLY A O 1
ATOM 1490 N N . ASP A 1 185 ? 20.020 1.842 -30.341 1.00 81.12 185 ASP A N 1
ATOM 1491 C CA . ASP A 1 185 ? 20.809 1.108 -31.349 1.00 81.12 185 ASP A CA 1
ATOM 1492 C C . ASP A 1 185 ? 20.609 -0.418 -31.279 1.00 81.12 185 ASP A C 1
ATOM 1494 O O . ASP A 1 185 ? 21.033 -1.169 -32.164 1.00 81.12 185 ASP A O 1
ATOM 1498 N N . HIS A 1 186 ? 19.994 -0.909 -30.200 1.00 86.62 186 HIS A N 1
ATOM 1499 C CA . HIS A 1 186 ? 19.887 -2.339 -29.945 1.00 86.62 186 HIS A CA 1
ATOM 1500 C C . HIS A 1 186 ? 18.734 -2.988 -30.709 1.00 86.62 186 HIS A C 1
ATOM 1502 O O . HIS A 1 186 ? 17.566 -2.813 -30.372 1.00 86.62 186 HIS A O 1
ATOM 1508 N N . ARG A 1 187 ? 19.081 -3.831 -31.682 1.00 82.19 187 ARG A N 1
ATOM 1509 C CA . ARG A 1 187 ? 18.158 -4.795 -32.288 1.00 82.19 187 ARG A CA 1
ATOM 1510 C C . ARG A 1 187 ? 18.330 -6.138 -31.586 1.00 82.19 187 ARG A C 1
ATOM 1512 O O . ARG A 1 187 ? 19.245 -6.892 -31.913 1.00 82.19 187 ARG A O 1
ATOM 1519 N N . CYS A 1 188 ? 17.502 -6.390 -30.571 1.00 80.81 188 CYS A N 1
ATOM 1520 C CA . CYS A 1 188 ? 17.471 -7.683 -29.897 1.00 80.81 188 CYS A CA 1
ATOM 1521 C C . CYS A 1 188 ? 16.688 -8.681 -30.747 1.00 80.81 188 CYS A C 1
ATOM 1523 O O . CYS A 1 188 ? 15.524 -8.437 -31.055 1.00 80.81 188 CYS A O 1
ATOM 1525 N N . TYR A 1 189 ? 17.311 -9.797 -31.110 1.00 79.12 189 TYR A N 1
ATOM 1526 C CA . TYR A 1 189 ? 16.637 -10.889 -31.808 1.00 79.12 189 TYR A CA 1
ATOM 1527 C C . TYR A 1 189 ? 16.261 -11.995 -30.819 1.00 79.12 189 TYR A C 1
ATOM 1529 O O . TYR A 1 189 ? 16.893 -12.138 -29.766 1.00 79.12 189 TYR A O 1
ATOM 1537 N N . MET A 1 190 ? 15.240 -12.778 -31.171 1.00 75.56 190 MET A N 1
ATOM 1538 C CA . MET A 1 190 ? 14.798 -13.941 -30.401 1.00 75.56 190 MET A CA 1
ATOM 1539 C C . MET A 1 190 ? 15.991 -14.865 -30.130 1.00 75.56 190 MET A C 1
ATOM 1541 O O . MET A 1 190 ? 16.722 -15.231 -31.052 1.00 75.56 190 MET A O 1
ATOM 1545 N N . GLN A 1 191 ? 16.232 -15.178 -28.857 1.00 70.88 191 GLN A N 1
ATOM 1546 C CA . GLN A 1 191 ? 17.342 -16.047 -28.481 1.00 70.88 191 GLN A CA 1
ATOM 1547 C C . GLN A 1 191 ? 16.955 -17.504 -28.756 1.00 70.88 191 GLN A C 1
ATOM 1549 O O . GLN A 1 191 ? 15.799 -17.869 -28.528 1.00 70.88 191 GLN A O 1
ATOM 1554 N N . PRO A 1 192 ? 17.887 -18.344 -29.237 1.00 66.38 192 PRO A N 1
ATOM 1555 C CA . PRO A 1 192 ? 17.656 -19.778 -29.322 1.00 66.38 192 PRO A CA 1
ATOM 1556 C C . PRO A 1 192 ? 17.235 -20.311 -27.953 1.00 66.38 192 PRO A C 1
ATOM 1558 O O . PRO A 1 192 ? 17.820 -19.926 -26.940 1.00 66.38 192 PRO A O 1
ATOM 1561 N N . VAL A 1 193 ? 16.243 -21.202 -27.923 1.00 68.50 193 VAL A N 1
ATOM 1562 C CA . VAL A 1 193 ? 15.878 -21.915 -26.695 1.00 68.50 193 VAL A CA 1
ATOM 1563 C C . VAL A 1 193 ? 17.124 -22.649 -26.215 1.00 68.50 193 VAL A C 1
ATOM 1565 O O . VAL A 1 193 ? 17.648 -23.516 -26.922 1.00 68.50 193 VAL A O 1
ATOM 1568 N N . GLU A 1 194 ? 17.633 -22.270 -25.043 1.00 62.34 194 GLU A N 1
ATOM 1569 C CA . GLU A 1 194 ? 18.726 -22.999 -24.416 1.00 62.34 194 GLU A CA 1
ATOM 1570 C C . GLU A 1 194 ? 18.252 -24.440 -24.225 1.00 62.34 194 GLU A C 1
ATOM 1572 O O . GLU A 1 194 ? 17.247 -24.697 -23.557 1.00 62.34 194 GLU A O 1
ATOM 1577 N N . LYS A 1 195 ? 18.946 -25.393 -24.857 1.00 48.88 195 LYS A N 1
ATOM 1578 C CA . LYS A 1 195 ? 18.716 -26.809 -24.582 1.00 48.88 195 LYS A CA 1
ATOM 1579 C C . LYS A 1 195 ? 18.994 -26.993 -23.098 1.00 48.88 195 LYS A C 1
ATOM 1581 O O . LYS A 1 195 ? 20.139 -26.832 -22.677 1.00 48.88 195 LYS A O 1
ATOM 1586 N N . ARG A 1 196 ? 17.954 -27.278 -22.306 1.00 45.59 196 ARG A N 1
ATOM 1587 C CA . ARG A 1 196 ? 18.134 -27.695 -20.915 1.00 45.59 196 ARG A CA 1
ATOM 1588 C C . ARG A 1 196 ? 19.158 -28.824 -20.932 1.00 45.59 196 ARG A C 1
ATOM 1590 O O . ARG A 1 196 ? 18.961 -29.817 -21.627 1.00 45.59 196 ARG A O 1
ATOM 1597 N N . ASN A 1 197 ? 20.269 -28.632 -20.227 1.00 41.06 197 ASN A N 1
ATOM 1598 C CA . ASN A 1 197 ? 21.201 -29.716 -19.972 1.00 41.06 197 ASN A CA 1
ATOM 1599 C C . ASN A 1 197 ? 20.445 -30.758 -19.144 1.00 41.06 197 ASN A C 1
ATOM 1601 O O . ASN A 1 197 ? 20.225 -30.570 -17.949 1.00 41.06 197 ASN A O 1
ATOM 1605 N N . GLU A 1 198 ? 20.012 -31.829 -19.803 1.00 47.50 198 GLU A N 1
ATOM 1606 C CA . GLU A 1 198 ? 19.600 -33.074 -19.168 1.00 47.50 198 GLU A CA 1
ATOM 1607 C C . GLU A 1 198 ? 20.829 -33.658 -18.471 1.00 47.50 198 GLU A C 1
ATOM 1609 O O . GLU A 1 198 ? 21.652 -34.352 -19.064 1.00 47.50 198 GLU A O 1
ATOM 1614 N N . GLY A 1 199 ? 21.010 -33.279 -17.213 1.00 47.91 199 GLY A N 1
ATOM 1615 C CA . GLY A 1 199 ? 22.119 -33.752 -16.407 1.00 47.91 199 GLY A CA 1
ATOM 1616 C C . GLY A 1 199 ? 22.514 -32.728 -15.370 1.00 47.91 199 GLY A C 1
ATOM 1617 O O . GLY A 1 199 ? 23.454 -31.975 -15.599 1.00 47.91 199 GLY A O 1
ATOM 1618 N N . LEU A 1 200 ? 21.787 -32.711 -14.250 1.00 36.09 200 LEU A N 1
ATOM 1619 C CA . LEU A 1 200 ? 22.332 -32.634 -12.889 1.00 36.09 200 LEU A CA 1
ATOM 1620 C C . LEU A 1 200 ? 21.174 -32.689 -11.875 1.00 36.09 200 LEU A C 1
ATOM 1622 O O . LEU A 1 200 ? 20.557 -31.679 -11.562 1.00 36.09 200 LEU A O 1
ATOM 1626 N N . SER A 1 201 ? 20.929 -33.925 -11.427 1.00 35.41 201 SER A N 1
ATOM 1627 C CA . SER A 1 201 ? 20.352 -34.374 -10.151 1.00 35.41 201 SER A CA 1
ATOM 1628 C C . SER A 1 201 ? 19.099 -33.685 -9.606 1.00 35.41 201 SER A C 1
ATOM 1630 O O . SER A 1 201 ? 19.162 -32.595 -9.037 1.00 35.41 201 SER A O 1
ATOM 1632 N N . ASP A 1 202 ? 18.017 -34.462 -9.646 1.00 36.78 202 ASP A N 1
ATOM 1633 C CA . ASP A 1 202 ? 16.943 -34.480 -8.663 1.00 36.78 202 ASP A CA 1
ATOM 1634 C C . ASP A 1 202 ? 17.476 -34.415 -7.226 1.00 36.78 202 ASP A C 1
ATOM 1636 O O . ASP A 1 202 ? 18.304 -35.224 -6.799 1.00 36.78 202 ASP A O 1
ATOM 1640 N N . SER A 1 203 ? 16.926 -33.479 -6.464 1.00 35.50 203 SER A N 1
ATOM 1641 C CA . SER A 1 203 ? 16.741 -33.623 -5.025 1.00 35.50 203 SER A CA 1
ATOM 1642 C C . SER A 1 203 ? 15.370 -33.044 -4.691 1.00 35.50 203 SER A C 1
ATOM 1644 O O . SER A 1 203 ? 15.235 -31.847 -4.447 1.00 35.50 203 SER A O 1
ATOM 1646 N N . ASP A 1 204 ? 14.365 -33.896 -4.871 1.00 35.53 204 ASP A N 1
ATOM 1647 C CA . ASP A 1 204 ? 13.366 -34.250 -3.861 1.00 35.53 204 ASP A CA 1
ATOM 1648 C C . ASP A 1 204 ? 12.905 -33.126 -2.913 1.00 35.53 204 ASP A C 1
ATOM 1650 O O . ASP A 1 204 ? 13.590 -32.780 -1.950 1.00 35.53 204 ASP A O 1
ATOM 1654 N N . AS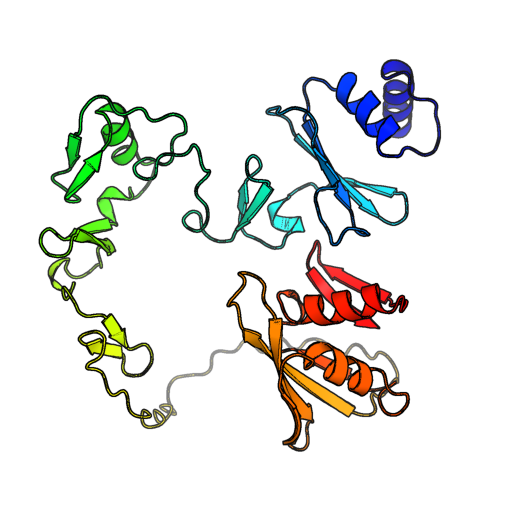P A 1 205 ? 11.709 -32.603 -3.186 1.00 31.45 205 ASP A N 1
ATOM 1655 C CA . ASP A 1 205 ? 10.723 -32.284 -2.148 1.00 31.45 205 ASP A CA 1
ATOM 1656 C C . ASP A 1 205 ? 9.322 -32.434 -2.761 1.00 31.45 205 ASP A C 1
ATOM 1658 O O . ASP A 1 205 ? 8.606 -31.468 -3.037 1.00 31.45 205 ASP A O 1
ATOM 1662 N N . SER A 1 206 ? 8.959 -33.681 -3.073 1.00 37.56 206 SER A N 1
ATOM 1663 C CA . SER A 1 206 ? 7.559 -34.062 -3.230 1.00 37.56 206 SER A CA 1
ATOM 1664 C C . SER A 1 206 ? 6.931 -34.132 -1.841 1.00 37.56 206 SER A C 1
ATOM 1666 O O . SER A 1 206 ? 6.951 -35.171 -1.183 1.00 37.56 206 SER A O 1
ATOM 1668 N N . SER A 1 207 ? 6.359 -33.019 -1.390 1.00 34.56 207 SER A N 1
ATOM 1669 C CA . SER A 1 207 ? 5.363 -33.058 -0.324 1.00 34.56 207 SER A CA 1
ATOM 1670 C C . SER A 1 207 ? 4.048 -33.547 -0.928 1.00 34.56 207 SER A C 1
ATOM 1672 O O . SER A 1 207 ? 3.282 -32.792 -1.523 1.00 34.56 207 SER A O 1
ATOM 1674 N N . GLU A 1 208 ? 3.817 -34.853 -0.793 1.00 34.12 208 GLU A N 1
ATOM 1675 C CA . GLU A 1 208 ? 2.492 -35.459 -0.883 1.00 34.12 208 GLU A CA 1
ATOM 1676 C C . GLU A 1 208 ? 1.577 -34.758 0.131 1.00 34.12 208 GLU A C 1
ATOM 1678 O O . GLU A 1 208 ? 1.670 -34.969 1.343 1.00 34.12 208 GLU A O 1
ATOM 1683 N N . HIS A 1 209 ? 0.708 -33.876 -0.357 1.00 34.53 209 HIS A N 1
ATOM 1684 C CA . HIS A 1 209 ? -0.442 -33.432 0.414 1.00 34.53 209 HIS A CA 1
ATOM 1685 C C . HIS A 1 209 ? -1.534 -34.502 0.287 1.00 34.53 209 HIS A C 1
ATOM 1687 O O . HIS A 1 209 ? -1.824 -34.914 -0.837 1.00 34.53 209 HIS A O 1
ATOM 1693 N N . PRO A 1 210 ? -2.116 -34.979 1.405 1.00 35.12 210 PRO A N 1
ATOM 1694 C CA . PRO A 1 210 ? -3.174 -35.973 1.355 1.00 35.12 210 PRO A CA 1
ATOM 1695 C C . PRO A 1 210 ? -4.349 -35.440 0.538 1.00 35.12 210 PRO A C 1
ATOM 1697 O O . PRO A 1 210 ? -4.747 -34.284 0.694 1.00 35.12 210 PRO A O 1
ATOM 1700 N N . GLU A 1 211 ? -4.891 -36.302 -0.317 1.00 37.34 211 GLU A N 1
ATOM 1701 C CA . GLU A 1 211 ? -6.194 -36.130 -0.945 1.00 37.34 211 GLU A CA 1
ATOM 1702 C C . GLU A 1 211 ? -7.261 -36.082 0.157 1.00 37.34 211 GLU A C 1
ATOM 1704 O O . GLU A 1 211 ? -7.805 -37.105 0.574 1.00 37.34 211 GLU A O 1
ATOM 1709 N N . ASP A 1 212 ? -7.531 -34.883 0.669 1.00 32.97 212 ASP A N 1
ATOM 1710 C CA . ASP A 1 212 ? -8.752 -34.619 1.414 1.00 32.97 212 ASP A CA 1
ATOM 1711 C C . ASP A 1 212 ? -9.899 -34.543 0.397 1.00 32.97 212 ASP A C 1
ATOM 1713 O O . ASP A 1 212 ? -10.124 -33.539 -0.280 1.00 32.97 212 ASP A O 1
ATOM 1717 N N . ASP A 1 213 ? -10.585 -35.676 0.281 1.00 45.19 213 ASP A N 1
ATOM 1718 C CA . ASP A 1 213 ? -11.886 -35.871 -0.347 1.00 45.19 213 ASP A CA 1
ATOM 1719 C C . ASP A 1 213 ? -12.893 -34.809 0.135 1.00 45.19 213 ASP A C 1
ATOM 1721 O O . ASP A 1 213 ? -13.402 -34.859 1.259 1.00 45.19 213 ASP A O 1
ATOM 1725 N N . VAL A 1 214 ? -13.176 -33.827 -0.727 1.00 38.78 214 VAL A N 1
ATOM 1726 C CA . VAL A 1 214 ? -14.320 -32.914 -0.601 1.00 38.78 214 VAL A CA 1
ATOM 1727 C C . VAL A 1 214 ? -15.096 -32.911 -1.920 1.00 38.78 214 VAL A C 1
ATOM 1729 O O . VAL A 1 214 ? -14.905 -32.067 -2.790 1.00 38.78 214 VAL A O 1
ATOM 1732 N N . THR A 1 215 ? -15.952 -33.922 -2.056 1.00 37.31 215 THR A N 1
ATOM 1733 C CA . THR A 1 215 ? -17.282 -33.928 -2.697 1.00 37.31 215 THR A CA 1
ATOM 1734 C C . THR A 1 215 ? -17.607 -32.853 -3.753 1.00 37.31 215 THR A C 1
ATOM 1736 O O . THR A 1 215 ? -17.927 -31.713 -3.422 1.00 37.31 215 THR A O 1
ATOM 1739 N N . GLU A 1 216 ? -17.648 -33.310 -5.010 1.00 47.47 216 GLU A N 1
ATOM 1740 C CA . GLU A 1 216 ? -18.616 -33.008 -6.085 1.00 47.47 216 GLU A CA 1
ATOM 1741 C C . GLU A 1 216 ? -19.236 -31.597 -6.166 1.00 47.47 216 GLU A C 1
ATOM 1743 O O . GLU A 1 216 ? -20.327 -31.321 -5.669 1.00 47.47 216 GLU A O 1
ATOM 1748 N N . GLY A 1 217 ? -18.588 -30.760 -6.976 1.00 44.53 217 GLY A N 1
ATOM 1749 C CA . GLY A 1 217 ? -19.176 -29.617 -7.671 1.00 44.53 217 GLY A CA 1
ATOM 1750 C C . GLY A 1 217 ? -18.300 -29.287 -8.877 1.00 44.53 217 GLY A C 1
ATOM 1751 O O . GLY A 1 217 ? -17.439 -28.419 -8.790 1.00 44.53 217 GLY A O 1
ATOM 1752 N N . GLY A 1 218 ? -18.417 -30.062 -9.959 1.00 58.78 218 GLY A N 1
ATOM 1753 C CA . GLY A 1 218 ? -17.587 -29.871 -11.153 1.00 58.78 218 GLY A CA 1
ATOM 1754 C C . GLY A 1 218 ? -17.847 -28.507 -11.798 1.00 58.78 218 GLY A C 1
ATOM 1755 O O . GLY A 1 218 ? -19.003 -28.113 -11.947 1.00 58.78 218 GLY A O 1
ATOM 1756 N N . TYR A 1 219 ? -16.783 -27.794 -12.165 1.00 72.12 219 TYR A N 1
ATOM 1757 C CA . TYR A 1 219 ? -16.870 -26.602 -13.007 1.00 72.12 219 TYR A CA 1
ATOM 1758 C C . TYR A 1 219 ? -17.094 -27.013 -14.468 1.00 72.12 219 TYR A C 1
ATOM 1760 O O . TYR A 1 219 ? -16.600 -28.051 -14.905 1.00 72.12 219 TYR A O 1
ATOM 1768 N N . ASP A 1 220 ? -17.818 -26.195 -15.233 1.00 81.94 220 ASP A N 1
ATOM 1769 C CA . ASP A 1 220 ? -18.093 -26.472 -16.651 1.00 81.94 220 ASP A CA 1
ATOM 1770 C C . ASP A 1 220 ? -16.859 -26.201 -17.525 1.00 81.94 220 ASP A C 1
ATOM 1772 O O . ASP A 1 220 ? -16.633 -26.877 -18.528 1.00 81.94 220 ASP A O 1
ATOM 1776 N N . GLN A 1 221 ? -16.066 -25.192 -17.154 1.00 85.06 221 GLN A N 1
ATOM 1777 C CA . GLN A 1 221 ? -14.873 -24.769 -17.883 1.00 85.06 221 GLN A CA 1
ATOM 1778 C C . GLN A 1 221 ? -13.930 -23.968 -16.979 1.00 85.06 221 GLN A C 1
ATOM 1780 O O . GLN A 1 221 ? -14.388 -23.187 -16.140 1.00 85.06 221 GLN A O 1
ATOM 1785 N N . MET A 1 222 ? -12.619 -24.124 -17.182 1.00 89.75 222 MET A N 1
ATOM 1786 C CA . MET A 1 222 ? -11.610 -23.226 -16.626 1.00 89.75 222 MET A CA 1
ATOM 1787 C C . MET A 1 222 ? -11.148 -22.221 -17.690 1.00 89.75 222 MET A C 1
ATOM 1789 O O . MET A 1 222 ? -10.817 -22.590 -18.820 1.00 89.75 222 MET A O 1
ATOM 1793 N N . LEU A 1 223 ? -11.152 -20.940 -17.328 1.00 92.50 223 LEU A N 1
ATOM 1794 C CA . LEU A 1 223 ? -10.761 -19.821 -18.181 1.00 92.50 223 LEU A CA 1
ATOM 1795 C C . LEU A 1 223 ? -9.593 -19.072 -17.547 1.00 92.50 223 LEU A C 1
ATOM 1797 O O . LEU A 1 223 ? -9.608 -18.781 -16.354 1.00 92.50 223 LEU A O 1
ATOM 1801 N N . PHE A 1 224 ? -8.615 -18.705 -18.359 1.00 93.81 224 PHE A N 1
ATOM 1802 C CA . PHE A 1 224 ? -7.475 -17.888 -17.969 1.00 93.81 224 PHE A CA 1
ATOM 1803 C C . PHE A 1 224 ? -7.571 -16.549 -18.672 1.00 93.81 224 PHE A C 1
ATOM 1805 O O . PHE A 1 224 ? -7.845 -16.532 -19.866 1.00 93.81 224 PHE A O 1
ATOM 1812 N N . PHE A 1 225 ? -7.346 -15.441 -17.976 1.00 94.81 225 PHE A N 1
ATOM 1813 C CA . PHE A 1 225 ? -7.333 -14.133 -18.623 1.00 94.81 225 PHE A CA 1
ATOM 1814 C C . PHE A 1 225 ? -6.207 -13.232 -18.129 1.00 94.81 225 PHE A C 1
ATOM 1816 O O . PHE A 1 225 ? -5.676 -13.410 -17.030 1.00 94.81 225 PHE A O 1
ATOM 1823 N N . ASP A 1 226 ? -5.867 -12.249 -18.953 1.00 94.19 226 ASP A N 1
ATOM 1824 C CA . ASP A 1 226 ? -4.915 -11.196 -18.617 1.00 94.19 226 ASP A CA 1
ATOM 1825 C C . ASP A 1 226 ? -5.359 -9.862 -19.226 1.00 94.19 226 ASP A C 1
ATOM 1827 O O . ASP A 1 226 ? -5.881 -9.825 -20.347 1.00 94.19 226 ASP A O 1
ATOM 1831 N N . PHE A 1 227 ? -5.168 -8.773 -18.477 1.00 93.31 227 PHE A N 1
ATOM 1832 C CA . PHE A 1 227 ? -5.440 -7.418 -18.947 1.00 93.31 227 PHE A CA 1
ATOM 1833 C C . PHE A 1 227 ? -4.150 -6.689 -19.301 1.00 93.31 227 PHE A C 1
ATOM 1835 O O . PHE A 1 227 ? -3.275 -6.489 -18.461 1.00 93.31 227 PHE A O 1
ATOM 1842 N N . GLU A 1 228 ? -4.130 -6.104 -20.489 1.00 93.12 228 GLU A N 1
ATOM 1843 C CA . GLU A 1 228 ? -3.161 -5.081 -20.855 1.00 93.12 228 GLU A CA 1
ATOM 1844 C C . GLU A 1 228 ? -3.806 -3.700 -20.729 1.00 93.12 228 GLU A C 1
ATOM 1846 O O . GLU A 1 228 ? -4.973 -3.489 -21.080 1.00 93.12 228 GLU A O 1
ATOM 1851 N N . CYS A 1 229 ? -3.052 -2.752 -20.169 1.00 91.44 229 CYS A N 1
ATOM 1852 C CA . CYS A 1 229 ? -3.570 -1.434 -19.813 1.00 91.44 229 CYS A CA 1
ATOM 1853 C C . CYS A 1 229 ? -2.707 -0.298 -20.356 1.00 91.44 229 CYS A C 1
ATOM 1855 O O . CYS A 1 229 ? -1.480 -0.297 -20.213 1.00 91.44 229 CYS A O 1
ATOM 1857 N N . ARG A 1 230 ? -3.369 0.758 -20.831 1.00 89.75 230 ARG A N 1
ATOM 1858 C CA . ARG A 1 230 ? -2.755 2.065 -21.080 1.00 89.75 230 ARG A CA 1
ATOM 1859 C C . ARG A 1 230 ? -2.747 2.906 -19.805 1.00 89.75 230 ARG A C 1
ATOM 1861 O O . ARG A 1 230 ? -3.555 2.699 -18.902 1.00 89.75 230 ARG A O 1
ATOM 1868 N N . GLN A 1 231 ? -1.814 3.855 -19.730 1.00 89.62 231 GLN A N 1
ATOM 1869 C CA . GLN A 1 231 ? -1.604 4.709 -18.547 1.00 89.62 231 GLN A CA 1
ATOM 1870 C C . GLN A 1 231 ? -1.437 6.196 -18.896 1.00 89.62 231 GLN A C 1
ATOM 1872 O O . GLN A 1 231 ? -0.834 6.954 -18.137 1.00 89.62 231 GLN A O 1
ATOM 1877 N N . GLU A 1 232 ? -1.949 6.639 -20.046 1.00 85.19 232 GLU A N 1
ATOM 1878 C CA . GLU A 1 232 ? -1.725 8.000 -20.564 1.00 85.19 232 GLU A CA 1
ATOM 1879 C C . GLU A 1 232 ? -2.174 9.099 -19.586 1.00 85.19 232 GLU A C 1
ATOM 1881 O O . GLU A 1 232 ? -1.499 10.117 -19.438 1.00 85.19 232 GLU A O 1
ATOM 1886 N N . ASN A 1 233 ? -3.261 8.853 -18.850 1.00 82.56 233 ASN A N 1
ATOM 1887 C CA . ASN A 1 233 ? -3.836 9.793 -17.885 1.00 82.56 233 ASN A CA 1
ATOM 1888 C C . ASN A 1 233 ? -3.370 9.551 -16.436 1.00 82.56 233 ASN A C 1
ATOM 1890 O O . ASN A 1 233 ? -3.920 10.134 -15.503 1.00 82.56 233 ASN A O 1
ATOM 1894 N N . GLY A 1 234 ? -2.387 8.670 -16.221 1.00 79.31 234 GLY A N 1
ATOM 1895 C CA . GLY A 1 234 ? -1.917 8.272 -14.888 1.00 79.31 234 GLY A CA 1
ATOM 1896 C C . GLY A 1 234 ? -2.808 7.256 -14.161 1.00 79.31 234 GLY A C 1
ATOM 1897 O O . GLY A 1 234 ? -2.450 6.820 -13.069 1.00 79.31 234 GLY A O 1
ATOM 1898 N N . ASN A 1 235 ? -3.923 6.849 -14.772 1.00 84.50 235 ASN A N 1
ATOM 1899 C CA . ASN A 1 235 ? -4.759 5.732 -14.336 1.00 84.50 235 ASN A CA 1
ATOM 1900 C C . ASN A 1 235 ? -4.541 4.539 -15.266 1.00 84.50 235 ASN A C 1
ATOM 1902 O O . ASN A 1 235 ? -4.339 4.726 -16.463 1.00 84.50 235 ASN A O 1
ATOM 1906 N N . HIS A 1 236 ? -4.606 3.327 -14.719 1.00 88.00 236 HIS A N 1
ATOM 1907 C CA . HIS A 1 236 ? -4.586 2.111 -15.524 1.00 88.00 236 HIS A CA 1
ATOM 1908 C C . HIS A 1 236 ? -5.966 1.903 -16.155 1.00 88.00 236 HIS A C 1
ATOM 1910 O O . HIS A 1 236 ? -6.954 1.751 -15.439 1.00 88.00 236 HIS A O 1
ATOM 1916 N N . GLU A 1 237 ? -6.024 1.907 -17.483 1.00 89.56 237 GLU A N 1
ATOM 1917 C CA . GLU A 1 237 ? -7.241 1.664 -18.261 1.00 89.56 237 GLU A CA 1
ATOM 1918 C C . GLU A 1 237 ? -7.032 0.427 -19.143 1.00 89.56 237 GLU A C 1
ATOM 1920 O O . GLU A 1 237 ? -6.160 0.470 -20.018 1.00 89.56 237 GLU A O 1
ATOM 1925 N N . PRO A 1 238 ? -7.794 -0.665 -18.939 1.00 93.12 238 PRO A N 1
ATOM 1926 C CA . PRO A 1 238 ? -7.708 -1.839 -19.797 1.00 93.12 238 PRO A CA 1
ATOM 1927 C C . PRO A 1 238 ? -8.034 -1.488 -21.247 1.00 93.12 238 PRO A C 1
ATOM 1929 O O . PRO A 1 238 ? -9.094 -0.928 -21.523 1.00 93.12 238 PRO A O 1
ATOM 1932 N N . ASN A 1 239 ? -7.130 -1.830 -22.162 1.00 94.00 239 ASN A N 1
ATOM 1933 C CA . ASN A 1 239 ? -7.307 -1.632 -23.603 1.00 94.00 239 ASN A CA 1
ATOM 1934 C C . ASN A 1 239 ? -7.189 -2.934 -24.405 1.00 94.00 239 ASN A C 1
ATOM 1936 O O . ASN A 1 239 ? -7.429 -2.913 -25.611 1.00 94.00 239 ASN A O 1
ATOM 1940 N N . LEU A 1 240 ? -6.803 -4.032 -23.753 1.00 95.25 240 LEU A N 1
ATOM 1941 C CA . LEU A 1 240 ? -6.853 -5.381 -24.299 1.00 95.25 240 LEU A CA 1
ATOM 1942 C C . LEU A 1 240 ? -7.086 -6.382 -23.155 1.00 95.25 240 LEU A C 1
ATOM 1944 O O . LEU A 1 240 ? -6.492 -6.260 -22.085 1.00 95.25 240 LEU A O 1
ATOM 1948 N N . CYS A 1 241 ? -7.966 -7.353 -23.375 1.00 96.31 241 CYS A N 1
ATOM 1949 C CA . CYS A 1 241 ? -8.178 -8.505 -22.507 1.00 96.31 241 CYS A CA 1
ATOM 1950 C C . CYS A 1 241 ? -8.177 -9.758 -23.374 1.00 96.31 241 CYS A C 1
ATOM 1952 O O . CYS A 1 241 ? -8.958 -9.846 -24.325 1.00 96.31 241 CYS A O 1
ATOM 1954 N N . VAL A 1 242 ? -7.306 -10.709 -23.048 1.00 95.19 242 VAL A N 1
ATOM 1955 C CA . VAL A 1 242 ? -7.230 -11.999 -23.739 1.00 95.19 242 VAL A CA 1
ATOM 1956 C C . VAL A 1 242 ? -7.634 -13.085 -22.764 1.00 95.19 242 VAL A C 1
ATOM 1958 O O . VAL A 1 242 ? -7.108 -13.149 -21.656 1.00 95.19 242 VAL A O 1
ATOM 1961 N N . ILE A 1 243 ? -8.578 -13.922 -23.184 1.00 95.56 243 ILE A N 1
ATOM 1962 C CA . ILE A 1 243 ? -9.078 -15.063 -22.432 1.00 95.56 243 ILE A CA 1
ATOM 1963 C C . ILE A 1 243 ? -8.694 -16.310 -23.205 1.00 95.56 243 ILE A C 1
ATOM 1965 O O . ILE A 1 243 ? -8.905 -16.354 -24.414 1.00 95.56 243 ILE A O 1
ATOM 1969 N N . GLN A 1 244 ? -8.214 -17.332 -22.511 1.00 94.12 244 GLN A N 1
ATOM 1970 C CA . GLN A 1 244 ? -7.928 -18.640 -23.075 1.00 94.12 244 GLN A CA 1
ATOM 1971 C C . GLN A 1 244 ? -8.547 -19.741 -22.211 1.00 94.12 244 GLN A C 1
ATOM 1973 O O . GLN A 1 244 ? -8.503 -19.668 -20.984 1.00 94.12 244 GLN A O 1
ATOM 1978 N N . ASN A 1 245 ? -9.130 -20.765 -22.832 1.00 91.75 245 ASN A N 1
ATOM 1979 C CA . ASN A 1 245 ? -9.568 -21.969 -22.119 1.00 91.75 245 ASN A CA 1
ATOM 1980 C C . ASN A 1 245 ? -8.499 -23.078 -22.155 1.00 91.75 245 ASN A C 1
ATOM 1982 O O . ASN A 1 245 ? -7.463 -22.961 -22.806 1.00 91.75 245 ASN A O 1
ATOM 1986 N N . GLU A 1 246 ? -8.774 -24.204 -21.499 1.00 86.12 246 GLU A N 1
ATOM 1987 C CA . GLU A 1 246 ? -7.874 -25.370 -21.483 1.00 86.12 246 GLU A CA 1
ATOM 1988 C C . GLU A 1 246 ? -7.646 -26.011 -22.865 1.00 86.12 246 GLU A C 1
ATOM 1990 O O . GLU A 1 246 ? -6.635 -26.680 -23.076 1.00 86.12 246 GLU A O 1
ATOM 1995 N N . ALA A 1 247 ? -8.562 -25.802 -23.817 1.00 87.31 247 ALA A N 1
ATOM 1996 C CA . ALA A 1 247 ? -8.440 -26.283 -25.193 1.00 87.31 247 ALA A CA 1
ATOM 1997 C C . ALA A 1 247 ? -7.597 -25.351 -26.087 1.00 87.31 247 ALA A C 1
ATOM 1999 O O . ALA A 1 247 ? -7.267 -25.722 -27.215 1.00 87.31 247 ALA A O 1
ATOM 2000 N N . GLY A 1 248 ? -7.226 -24.168 -25.588 1.00 85.50 248 GLY A N 1
ATOM 2001 C CA . GLY A 1 248 ? -6.508 -23.143 -26.339 1.00 85.50 248 GLY A CA 1
ATOM 2002 C C . GLY A 1 248 ? -7.402 -22.236 -27.186 1.00 85.50 248 GLY A C 1
ATOM 2003 O O . GLY A 1 248 ? -6.866 -21.453 -27.967 1.00 85.50 248 GLY A O 1
ATOM 2004 N N . ASP A 1 249 ? -8.730 -22.313 -27.044 1.00 91.25 249 ASP A N 1
ATOM 2005 C CA . ASP A 1 249 ? -9.638 -21.346 -27.664 1.00 91.25 249 ASP A CA 1
ATOM 2006 C C . ASP A 1 249 ? -9.458 -19.981 -27.003 1.00 91.25 249 ASP A C 1
ATOM 2008 O O . ASP A 1 249 ? -9.374 -19.888 -25.774 1.00 91.25 249 ASP A O 1
ATOM 2012 N N . GLU A 1 250 ? -9.435 -18.930 -27.822 1.00 94.81 250 GLU A N 1
ATOM 2013 C CA . GLU A 1 250 ? -9.178 -17.565 -27.377 1.00 94.81 250 GLU A CA 1
ATOM 2014 C C . GLU A 1 250 ? -10.368 -16.635 -27.633 1.00 94.81 250 GLU A C 1
ATOM 2016 O O . GLU A 1 250 ? -11.002 -16.666 -28.692 1.00 94.81 250 GLU A O 1
ATOM 2021 N N . TRP A 1 251 ? -10.623 -15.749 -26.671 1.00 95.62 251 TRP A N 1
ATOM 2022 C CA . TRP A 1 251 ? -11.513 -14.600 -26.820 1.00 95.62 251 TRP A CA 1
ATOM 2023 C C . TRP A 1 251 ? -10.725 -13.328 -26.548 1.00 95.62 251 TRP A C 1
ATOM 2025 O O . TRP A 1 251 ? -9.978 -13.250 -25.574 1.00 95.62 251 TRP A O 1
ATOM 2035 N N . VAL A 1 252 ? -10.896 -12.332 -27.412 1.00 96.12 252 VAL A N 1
ATOM 2036 C CA . VAL A 1 252 ? -10.135 -11.084 -27.358 1.00 96.12 252 VAL A CA 1
ATOM 2037 C C . VAL A 1 252 ? -11.099 -9.907 -27.316 1.00 96.12 252 VAL A C 1
ATOM 2039 O O . VAL A 1 252 ? -11.975 -9.789 -28.173 1.00 96.12 252 VAL A O 1
ATOM 2042 N N . PHE A 1 253 ? -10.909 -9.037 -26.330 1.00 96.50 253 PHE A N 1
ATOM 2043 C CA . PHE A 1 253 ? -11.589 -7.750 -26.200 1.00 96.50 253 PHE A CA 1
ATOM 2044 C C . PHE A 1 253 ? -10.543 -6.651 -26.329 1.00 96.50 253 PHE A C 1
ATOM 2046 O O . PHE A 1 253 ? -9.544 -6.691 -25.617 1.00 96.50 253 PHE A O 1
ATOM 2053 N N . GLU A 1 254 ? -10.749 -5.688 -27.223 1.00 95.94 254 GLU A N 1
ATOM 2054 C CA . GLU A 1 254 ? -9.773 -4.633 -27.509 1.00 95.94 254 GLU A CA 1
ATOM 2055 C C . GLU A 1 254 ? -10.460 -3.270 -27.635 1.00 95.94 254 GLU A C 1
ATOM 2057 O O . GLU A 1 254 ? -11.545 -3.144 -28.201 1.00 95.94 254 GLU A O 1
ATOM 2062 N N . GLY A 1 255 ? -9.790 -2.231 -27.139 1.00 92.75 255 GLY A N 1
ATOM 2063 C CA . GLY A 1 255 ? -10.225 -0.841 -27.223 1.00 92.75 255 GLY A CA 1
ATOM 2064 C C . GLY A 1 255 ? -10.688 -0.266 -25.887 1.00 92.75 255 GLY A C 1
ATOM 2065 O O . GLY A 1 255 ? -10.582 -0.885 -24.831 1.00 92.75 255 GLY A O 1
ATOM 2066 N N . ASP A 1 256 ? -11.210 0.955 -25.927 1.00 92.19 256 ASP A N 1
ATOM 2067 C CA . ASP A 1 256 ? -11.481 1.770 -24.734 1.00 92.19 256 ASP A CA 1
ATOM 2068 C C . ASP A 1 256 ? -12.547 1.182 -23.793 1.00 92.19 256 ASP A C 1
ATOM 2070 O O . ASP A 1 256 ? -12.601 1.538 -22.618 1.00 92.19 256 ASP A O 1
ATOM 2074 N N . ASN A 1 257 ? -13.392 0.276 -24.295 1.00 93.00 257 ASN A N 1
ATOM 2075 C CA . ASN A 1 257 ? -14.471 -0.356 -23.536 1.00 93.00 257 ASN A CA 1
ATOM 2076 C C . ASN A 1 257 ? -14.143 -1.796 -23.088 1.00 93.00 257 ASN A C 1
ATOM 2078 O O . ASN A 1 257 ? -15.015 -2.483 -22.555 1.00 93.00 257 ASN A O 1
ATOM 2082 N N . THR A 1 258 ? -12.886 -2.236 -23.252 1.00 95.19 258 THR A N 1
ATOM 2083 C CA . THR A 1 258 ? -12.410 -3.612 -22.995 1.00 95.19 258 THR A CA 1
ATOM 2084 C C . THR A 1 258 ? -12.927 -4.188 -21.677 1.00 95.19 258 THR A C 1
ATOM 2086 O O . THR A 1 258 ? -13.453 -5.297 -21.644 1.00 95.19 258 THR A O 1
ATOM 2089 N N . ARG A 1 259 ? -12.814 -3.433 -20.574 1.00 95.00 259 ARG A N 1
ATOM 2090 C CA . ARG A 1 259 ? -13.262 -3.878 -19.244 1.00 95.00 259 ARG A CA 1
ATOM 2091 C C . ARG A 1 259 ? -14.746 -4.251 -19.230 1.00 95.00 259 ARG A C 1
ATOM 2093 O O . ARG A 1 259 ? -15.105 -5.279 -18.664 1.00 95.00 259 ARG A O 1
ATOM 2100 N N . ASN A 1 260 ? -15.598 -3.392 -19.789 1.00 94.75 260 ASN A N 1
ATOM 2101 C CA . ASN A 1 260 ? -17.044 -3.586 -19.736 1.00 94.75 260 ASN A CA 1
ATOM 2102 C C . ASN A 1 260 ? -17.465 -4.729 -20.654 1.00 94.75 260 ASN A C 1
ATOM 2104 O O . ASN A 1 260 ? -18.216 -5.585 -20.211 1.00 94.75 260 ASN A O 1
ATOM 2108 N N . GLU A 1 261 ? -16.929 -4.790 -21.876 1.00 96.38 261 GLU A N 1
ATOM 2109 C CA . GLU A 1 261 ? -17.232 -5.871 -22.824 1.00 96.38 261 GLU A CA 1
ATOM 2110 C C . GLU A 1 261 ? -16.806 -7.233 -22.274 1.00 96.38 261 GLU A C 1
ATOM 2112 O O . GLU A 1 261 ? -17.578 -8.191 -22.328 1.00 96.38 261 GLU A O 1
ATOM 2117 N N . PHE A 1 262 ? -15.622 -7.300 -21.657 1.00 95.81 262 PHE A N 1
ATOM 2118 C CA . PHE A 1 262 ? -15.169 -8.501 -20.967 1.00 95.81 262 PHE A CA 1
ATOM 2119 C C . PHE A 1 262 ? -16.104 -8.893 -19.820 1.00 95.81 262 PHE A C 1
ATOM 2121 O O . PHE A 1 262 ? -16.499 -10.050 -19.732 1.00 95.81 262 PHE A O 1
ATOM 2128 N N . CYS A 1 263 ? -16.476 -7.959 -18.938 1.00 94.56 263 CYS A N 1
ATOM 2129 C CA . CYS A 1 263 ? -17.331 -8.280 -17.793 1.00 94.56 263 CYS A CA 1
ATOM 2130 C C . CYS A 1 263 ? -18.756 -8.664 -18.227 1.00 94.56 263 CYS A C 1
ATOM 2132 O O . CYS A 1 263 ? -19.326 -9.613 -17.695 1.00 94.56 263 CYS A O 1
ATOM 2134 N N . GLU A 1 264 ? -19.325 -7.973 -19.216 1.00 94.06 264 GLU A N 1
ATOM 2135 C CA . GLU A 1 264 ? -20.626 -8.310 -19.804 1.00 94.06 264 GLU A CA 1
ATOM 2136 C C . GLU A 1 264 ? -20.616 -9.693 -20.444 1.00 94.06 264 GLU A C 1
ATOM 2138 O O . GLU A 1 264 ? -21.601 -10.421 -20.352 1.00 94.06 264 GLU A O 1
ATOM 2143 N N . TRP A 1 265 ? -19.508 -10.072 -21.079 1.00 94.06 265 TRP A N 1
ATOM 2144 C CA . TRP A 1 265 ? -19.303 -11.426 -21.569 1.00 94.06 265 TRP A CA 1
ATOM 2145 C C . TRP A 1 265 ? -19.168 -12.415 -20.406 1.00 94.06 265 TRP A C 1
ATOM 2147 O O . TRP A 1 265 ? -19.877 -13.417 -20.370 1.00 94.06 265 TRP A O 1
ATOM 2157 N N . LEU A 1 266 ? -18.315 -12.134 -19.424 1.00 92.69 266 LEU A N 1
ATOM 2158 C CA . LEU A 1 266 ? -18.005 -13.039 -18.320 1.00 92.69 266 LEU A CA 1
ATOM 2159 C C . LEU A 1 266 ? -19.246 -13.398 -17.491 1.00 92.69 266 LEU A C 1
ATOM 2161 O O . LEU A 1 266 ? -19.449 -14.566 -17.175 1.00 92.69 266 LEU A O 1
ATOM 2165 N N . PHE A 1 267 ? -20.100 -12.419 -17.185 1.00 90.25 267 PHE A N 1
ATOM 2166 C CA . PHE A 1 267 ? -21.266 -12.596 -16.310 1.00 90.25 267 PHE A CA 1
ATOM 2167 C C . PHE A 1 267 ? -22.543 -13.064 -17.037 1.00 90.25 267 PHE A C 1
ATOM 2169 O O . PHE A 1 267 ? -23.650 -12.960 -16.501 1.00 90.25 267 PHE A O 1
ATOM 2176 N N . GLN A 1 268 ? -22.415 -13.598 -18.255 1.00 87.44 268 GLN A N 1
ATOM 2177 C CA . GLN A 1 268 ? -23.511 -14.266 -18.966 1.00 87.44 268 GLN A CA 1
ATOM 2178 C C . GLN A 1 268 ? -23.882 -15.607 -18.311 1.00 87.44 268 GLN A C 1
ATOM 2180 O O . GLN A 1 268 ? -23.039 -16.299 -17.743 1.00 87.44 268 GLN A O 1
ATOM 2185 N N . LYS A 1 269 ? -25.160 -16.005 -18.411 1.00 81.75 269 LYS A N 1
ATOM 2186 C CA . LYS A 1 269 ? -25.684 -17.226 -17.761 1.00 81.75 269 LYS A CA 1
ATOM 2187 C C . LYS A 1 269 ? -24.978 -18.494 -18.229 1.00 81.75 269 LYS A C 1
ATOM 2189 O O . LYS A 1 269 ? -24.826 -19.429 -17.454 1.00 81.75 269 LYS A O 1
ATOM 2194 N N . GLU A 1 270 ? -24.543 -18.500 -19.479 1.00 83.00 270 GLU A N 1
ATOM 2195 C CA . GLU A 1 270 ? -23.808 -19.579 -20.130 1.00 83.00 270 GLU A CA 1
ATOM 2196 C C . GLU A 1 270 ? -22.452 -19.858 -19.459 1.00 83.00 270 GLU A C 1
ATOM 2198 O O . GLU A 1 270 ? -21.866 -20.905 -19.704 1.00 83.00 270 GLU A O 1
ATOM 2203 N N . ARG A 1 271 ? -21.956 -18.941 -18.615 1.00 82.38 271 ARG A N 1
ATOM 2204 C CA . ARG A 1 271 ? -20.652 -19.018 -17.935 1.00 82.38 271 ARG A CA 1
ATOM 2205 C C . ARG A 1 271 ? -20.771 -19.066 -16.409 1.00 82.38 271 ARG A C 1
ATOM 2207 O O . ARG A 1 271 ? -19.774 -18.933 -15.710 1.00 82.38 271 ARG A O 1
ATOM 2214 N N . ALA A 1 272 ? -21.977 -19.283 -15.878 1.00 80.12 272 ALA A N 1
ATOM 2215 C CA . ALA A 1 272 ? -22.245 -19.227 -14.439 1.00 80.12 272 ALA A CA 1
ATOM 2216 C C . ALA A 1 272 ? -21.491 -20.287 -13.611 1.00 80.12 272 ALA A C 1
ATOM 2218 O O . ALA A 1 272 ? -21.264 -20.066 -12.427 1.00 80.12 272 ALA A O 1
ATOM 2219 N N . ASN A 1 273 ? -21.105 -21.415 -14.217 1.00 83.69 273 ASN A N 1
ATOM 2220 C CA . ASN A 1 273 ? -20.365 -22.496 -13.555 1.00 83.69 273 ASN A CA 1
ATOM 2221 C C . ASN A 1 273 ? -18.905 -22.606 -14.048 1.00 83.69 273 ASN A C 1
ATOM 2223 O O . ASN A 1 273 ? -18.294 -23.672 -13.984 1.00 83.69 273 ASN A O 1
ATOM 2227 N N . CYS A 1 274 ? -18.346 -21.523 -14.598 1.00 86.50 274 CYS A N 1
ATOM 2228 C CA . CYS A 1 274 ? -16.944 -21.471 -15.014 1.00 86.50 274 CYS A CA 1
ATOM 2229 C C . CYS A 1 274 ? -16.042 -20.996 -13.868 1.00 86.50 274 CYS A C 1
ATOM 2231 O O . CYS A 1 274 ? -16.401 -20.092 -13.114 1.00 86.50 274 CYS A O 1
ATOM 2233 N N . VAL A 1 275 ? -14.830 -21.547 -13.784 1.00 88.81 275 VAL A N 1
ATOM 2234 C CA . VAL A 1 275 ? -13.761 -21.028 -12.919 1.00 88.81 275 VAL A CA 1
ATOM 2235 C C . VAL A 1 275 ? -12.867 -20.131 -13.757 1.00 88.81 275 VAL A C 1
ATOM 2237 O O . VAL A 1 275 ? -12.349 -20.556 -14.786 1.00 88.81 275 VAL A O 1
ATOM 2240 N N . VAL A 1 276 ? -12.674 -18.887 -13.324 1.00 91.88 276 VAL A N 1
ATOM 2241 C CA . VAL A 1 276 ? -11.900 -17.899 -14.084 1.00 91.88 276 VAL A CA 1
ATOM 2242 C C . VAL A 1 276 ? -10.695 -17.432 -13.277 1.00 91.88 276 VAL A C 1
ATOM 2244 O O . VAL A 1 276 ? -10.829 -16.962 -12.149 1.00 91.88 276 VAL A O 1
ATOM 2247 N N . MET A 1 277 ? -9.507 -17.567 -13.859 1.00 90.88 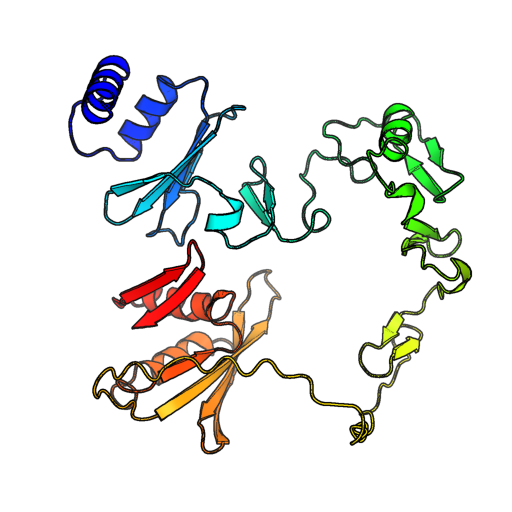277 MET A N 1
ATOM 2248 C CA . MET A 1 277 ? -8.222 -17.286 -13.230 1.00 90.88 277 MET A CA 1
ATOM 2249 C C . MET A 1 277 ? -7.502 -16.165 -13.977 1.00 90.88 277 MET A C 1
ATOM 2251 O O . MET A 1 277 ? -7.255 -16.268 -15.174 1.00 90.88 277 MET A O 1
ATOM 2255 N N . ALA A 1 278 ? -7.128 -15.100 -13.272 1.00 90.50 278 ALA A N 1
ATOM 2256 C CA . ALA A 1 278 ? -6.299 -14.046 -13.858 1.00 90.50 278 ALA A CA 1
ATOM 2257 C C . ALA A 1 278 ? -4.809 -14.301 -13.614 1.00 90.50 278 ALA A C 1
ATOM 2259 O O . ALA A 1 278 ? -4.451 -14.894 -12.589 1.00 90.50 278 ALA A O 1
ATOM 2260 N N . HIS A 1 279 ? -3.940 -13.772 -14.480 1.00 82.31 279 HIS A N 1
ATOM 2261 C CA . HIS A 1 279 ? -2.488 -13.840 -14.283 1.00 82.31 279 HIS A CA 1
ATOM 2262 C C . HIS A 1 279 ? -2.044 -13.211 -12.947 1.00 82.31 279 HIS A C 1
ATOM 2264 O O . HIS A 1 279 ? -1.191 -13.766 -12.249 1.00 82.31 279 HIS A O 1
ATOM 2270 N N . ASN A 1 280 ? -2.660 -12.094 -12.537 1.00 85.38 280 ASN A N 1
ATOM 2271 C CA . ASN A 1 280 ? -2.409 -11.431 -11.259 1.00 85.38 280 ASN A CA 1
ATOM 2272 C C . ASN A 1 280 ? -3.712 -10.945 -10.597 1.00 85.38 280 ASN A C 1
ATOM 2274 O O . ASN A 1 280 ? -3.880 -9.766 -10.254 1.00 85.38 280 ASN A O 1
ATOM 2278 N N . PHE A 1 281 ? -4.625 -11.886 -10.338 1.00 86.00 281 PHE A N 1
ATOM 2279 C CA . PHE A 1 281 ? -5.935 -11.568 -9.766 1.00 86.00 281 PHE A CA 1
ATOM 2280 C C . PHE A 1 281 ? -5.831 -10.792 -8.447 1.00 86.00 281 PHE A C 1
ATOM 2282 O O . PHE A 1 281 ? -6.458 -9.750 -8.281 1.00 86.00 281 PHE A O 1
ATOM 2289 N N . GLN A 1 282 ? -4.976 -11.244 -7.527 1.00 83.75 282 GLN A N 1
ATOM 2290 C CA . GLN A 1 282 ? -4.877 -10.671 -6.180 1.00 83.75 282 GLN A CA 1
ATOM 2291 C C . GLN A 1 282 ? -4.332 -9.244 -6.136 1.00 83.75 282 GLN A C 1
ATOM 2293 O O . GLN A 1 282 ? -4.624 -8.503 -5.196 1.00 83.75 282 GLN A O 1
ATOM 2298 N N . GLY A 1 283 ? -3.457 -8.895 -7.079 1.00 79.31 283 GLY A N 1
ATOM 2299 C CA . GLY A 1 283 ? -2.684 -7.660 -7.029 1.00 79.31 283 GLY A CA 1
ATOM 2300 C C . GLY A 1 283 ? -3.108 -6.608 -8.042 1.00 79.31 283 GLY A C 1
ATOM 2301 O O . GLY A 1 283 ? -2.715 -5.454 -7.872 1.00 79.31 283 GLY A O 1
ATOM 2302 N N . TYR A 1 284 ? -3.845 -6.991 -9.086 1.00 86.25 284 TYR A N 1
ATOM 2303 C CA . TYR A 1 284 ? -4.075 -6.116 -10.227 1.00 86.25 284 TYR A CA 1
ATOM 2304 C C . TYR A 1 284 ? -5.426 -6.365 -10.907 1.00 86.25 284 TYR A C 1
ATOM 2306 O O . TYR A 1 284 ? -6.313 -5.519 -10.804 1.00 86.25 284 TYR A O 1
ATOM 2314 N N . ASP A 1 285 ? -5.627 -7.532 -11.522 1.00 89.75 285 ASP A N 1
ATOM 2315 C CA . ASP A 1 285 ? -6.760 -7.749 -12.436 1.00 89.75 285 ASP A CA 1
ATOM 2316 C C . ASP A 1 285 ? -8.124 -7.666 -11.740 1.00 89.75 285 ASP A C 1
ATOM 2318 O O . ASP A 1 285 ? -9.091 -7.153 -12.308 1.00 89.75 285 ASP A O 1
ATOM 2322 N N . SER A 1 286 ? -8.206 -8.100 -10.473 1.00 88.88 286 SER A N 1
ATOM 2323 C CA . SER A 1 286 ? -9.456 -8.054 -9.701 1.00 88.88 286 SER A CA 1
ATOM 2324 C C . SER A 1 286 ? -10.005 -6.639 -9.529 1.00 88.88 286 SER A C 1
ATOM 2326 O O . SER A 1 286 ? -11.222 -6.477 -9.453 1.00 88.88 286 SER A O 1
ATOM 2328 N N . TYR A 1 287 ? -9.161 -5.601 -9.508 1.00 88.88 287 TYR A N 1
ATOM 2329 C CA . TYR A 1 287 ? -9.620 -4.225 -9.306 1.00 88.88 287 TYR A CA 1
ATOM 2330 C C . TYR A 1 287 ? -10.513 -3.736 -10.450 1.00 88.88 287 TYR A C 1
ATOM 2332 O O . TYR A 1 287 ? -11.492 -3.034 -10.189 1.00 88.88 287 TYR A O 1
ATOM 2340 N N . PHE A 1 288 ? -10.246 -4.152 -11.691 1.00 92.06 288 PHE A N 1
ATOM 2341 C CA . PHE A 1 288 ? -11.085 -3.799 -12.839 1.00 92.06 288 PHE A CA 1
ATOM 2342 C C . PHE A 1 288 ? -12.457 -4.477 -12.769 1.00 92.06 288 PHE A C 1
ATOM 2344 O O . PHE A 1 288 ? -13.475 -3.844 -13.053 1.00 92.06 288 PHE A O 1
ATOM 2351 N N . ILE A 1 289 ? -12.496 -5.731 -12.310 1.00 92.75 289 ILE A N 1
ATOM 2352 C CA . ILE A 1 289 ? -13.740 -6.493 -12.128 1.00 92.75 289 ILE A CA 1
ATOM 2353 C C . ILE A 1 289 ? -14.565 -5.913 -10.979 1.00 92.75 289 ILE A C 1
ATOM 2355 O O . ILE A 1 289 ? -15.749 -5.632 -11.139 1.00 92.75 289 ILE A O 1
ATOM 2359 N N . LEU A 1 290 ? -13.931 -5.643 -9.836 1.00 90.38 290 LEU A N 1
ATOM 2360 C CA . LEU A 1 290 ? -14.570 -5.006 -8.681 1.00 90.38 290 LEU A CA 1
ATOM 2361 C C . LEU A 1 290 ? -15.138 -3.629 -9.025 1.00 90.38 290 LEU A C 1
ATOM 2363 O O . LEU A 1 290 ? -16.215 -3.268 -8.545 1.00 90.38 290 LEU A O 1
ATOM 2367 N N . GLN A 1 291 ? -14.424 -2.855 -9.845 1.00 89.69 291 GLN A N 1
ATOM 2368 C CA . GLN A 1 291 ? -14.908 -1.565 -10.315 1.00 89.69 291 GLN A CA 1
ATOM 2369 C C . GLN A 1 291 ? -16.174 -1.730 -11.164 1.00 89.69 291 GLN A C 1
ATOM 2371 O O . GLN A 1 291 ? -17.162 -1.050 -10.895 1.00 89.69 291 GLN A O 1
ATOM 2376 N N . TYR A 1 292 ? -16.179 -2.664 -12.122 1.00 92.88 292 TYR A N 1
ATOM 2377 C CA . TYR A 1 292 ? -17.360 -2.962 -12.934 1.00 92.88 292 TYR A CA 1
ATOM 2378 C C . TYR A 1 292 ? -18.554 -3.408 -12.076 1.00 92.88 292 TYR A C 1
ATOM 2380 O O . TYR A 1 292 ? -19.655 -2.873 -12.221 1.00 92.88 292 TYR A O 1
ATOM 2388 N N . LEU A 1 293 ? -18.345 -4.348 -11.147 1.00 90.50 293 LEU A N 1
ATOM 2389 C CA . LEU A 1 293 ? -19.400 -4.864 -10.268 1.00 90.50 293 LEU A CA 1
ATOM 2390 C C . LEU A 1 293 ? -20.008 -3.750 -9.405 1.00 90.50 293 LEU A C 1
ATOM 2392 O O . LEU A 1 293 ? -21.229 -3.663 -9.271 1.00 90.50 293 LEU A O 1
ATOM 2396 N N . ARG A 1 294 ? -19.166 -2.853 -8.874 1.00 88.38 294 ARG A N 1
ATOM 2397 C CA . ARG A 1 294 ? -19.601 -1.678 -8.107 1.00 88.38 294 ARG A CA 1
ATOM 2398 C C . ARG A 1 294 ? -20.414 -0.704 -8.960 1.00 88.38 294 ARG A C 1
ATOM 2400 O O . ARG A 1 294 ? -21.458 -0.247 -8.504 1.00 88.38 294 ARG A O 1
ATOM 2407 N N . GLU A 1 295 ? -19.942 -0.375 -10.161 1.00 89.50 295 GLU A N 1
ATOM 2408 C CA . GLU A 1 295 ? -20.618 0.557 -11.079 1.00 89.50 295 GLU A CA 1
ATOM 2409 C C . GLU A 1 295 ? -21.988 0.026 -11.534 1.00 89.50 295 GLU A C 1
ATOM 2411 O O . GLU A 1 295 ? -22.921 0.809 -11.702 1.00 89.50 295 GLU A O 1
ATOM 2416 N N . ASN A 1 296 ? -22.136 -1.298 -11.643 1.00 89.31 296 ASN A N 1
ATOM 2417 C CA . ASN A 1 296 ? -23.380 -1.961 -12.044 1.00 89.31 296 ASN A CA 1
ATOM 2418 C C . ASN A 1 296 ? -24.260 -2.419 -10.866 1.00 89.31 296 ASN A C 1
ATOM 2420 O O . ASN A 1 296 ? -25.307 -3.028 -11.078 1.00 89.31 296 ASN A O 1
ATOM 2424 N N . GLY A 1 297 ? -23.862 -2.142 -9.619 1.00 86.50 297 GLY A N 1
ATOM 2425 C CA . GLY A 1 297 ? -24.631 -2.521 -8.429 1.00 86.50 297 GLY A CA 1
ATOM 2426 C C . GLY A 1 297 ? -24.810 -4.034 -8.252 1.00 86.50 297 GLY A C 1
ATOM 2427 O O . GLY A 1 297 ? -25.784 -4.470 -7.633 1.00 86.50 297 GLY A O 1
ATOM 2428 N N . VAL A 1 298 ? -23.892 -4.833 -8.798 1.00 86.38 298 VAL A N 1
ATOM 2429 C CA . VAL A 1 298 ? -23.916 -6.294 -8.696 1.00 86.38 298 VAL A CA 1
ATOM 2430 C C . VAL A 1 298 ? -23.412 -6.696 -7.315 1.00 86.38 298 VAL A C 1
ATOM 2432 O O . VAL A 1 298 ? -22.366 -6.232 -6.860 1.00 86.38 298 VAL A O 1
ATOM 2435 N N . LYS A 1 299 ? -24.170 -7.555 -6.631 1.00 82.62 299 LYS A N 1
ATOM 2436 C CA . LYS A 1 299 ? -23.731 -8.167 -5.374 1.00 82.62 299 LYS A CA 1
ATOM 2437 C C . LYS A 1 299 ? -22.867 -9.381 -5.680 1.00 82.62 299 LYS A C 1
ATOM 2439 O O . LYS A 1 299 ? -23.217 -10.159 -6.558 1.00 82.62 299 LYS A O 1
ATOM 2444 N N . TYR A 1 300 ? -21.789 -9.519 -4.927 1.00 85.19 300 TYR A N 1
ATOM 2445 C CA . TYR A 1 300 ? -20.831 -10.608 -5.034 1.00 85.19 300 TYR A CA 1
ATOM 2446 C C . TYR A 1 300 ? -20.314 -10.953 -3.640 1.00 85.19 300 TYR A C 1
ATOM 2448 O O . TYR A 1 300 ? -20.244 -10.087 -2.758 1.00 85.19 300 TYR A O 1
ATOM 2456 N N . ASP A 1 301 ? -19.927 -12.206 -3.466 1.00 83.19 301 ASP A N 1
ATOM 2457 C CA . ASP A 1 301 ? -19.176 -12.688 -2.323 1.00 83.19 301 ASP A CA 1
ATOM 2458 C C . ASP A 1 301 ? -17.677 -12.603 -2.628 1.00 83.19 301 ASP A C 1
ATOM 2460 O O . ASP A 1 301 ? -17.225 -12.775 -3.761 1.00 83.19 301 ASP A O 1
ATOM 2464 N N . VAL A 1 302 ? -16.882 -12.274 -1.610 1.00 86.56 302 VAL A N 1
ATOM 2465 C CA . VAL A 1 302 ? -15.441 -12.066 -1.764 1.00 86.56 302 VAL A CA 1
ATOM 2466 C C . VAL A 1 302 ? -14.672 -12.780 -0.666 1.00 86.56 302 VAL A C 1
ATOM 2468 O O . VAL A 1 302 ? -14.924 -12.585 0.525 1.00 86.56 302 VAL A O 1
ATOM 2471 N N . ILE A 1 303 ? -13.680 -13.569 -1.071 1.00 84.00 303 ILE A N 1
ATOM 2472 C CA . ILE A 1 303 ? -12.702 -14.156 -0.155 1.00 84.00 303 ILE A CA 1
ATOM 2473 C C . ILE A 1 303 ? -11.448 -13.293 -0.210 1.00 84.00 303 ILE A C 1
ATOM 2475 O O . ILE A 1 303 ? -10.906 -13.040 -1.286 1.00 84.00 303 ILE A O 1
ATOM 2479 N N . VAL A 1 304 ? -10.967 -12.842 0.949 1.00 83.06 304 VAL A N 1
ATOM 2480 C CA . VAL A 1 304 ? -9.800 -11.957 1.054 1.00 83.06 304 VAL A CA 1
ATOM 2481 C C . VAL A 1 304 ? -8.709 -12.544 1.942 1.00 83.06 304 VAL A C 1
ATOM 2483 O O . VAL A 1 304 ? -8.978 -13.289 2.883 1.00 83.06 304 VAL A O 1
ATOM 2486 N N . ARG A 1 305 ? -7.461 -12.157 1.671 1.00 78.75 305 ARG A N 1
ATOM 2487 C CA . ARG A 1 305 ? -6.312 -12.355 2.560 1.00 78.75 305 ARG A CA 1
ATOM 2488 C C . ARG A 1 305 ? -5.749 -10.990 2.927 1.00 78.75 305 ARG A C 1
ATOM 2490 O O . ARG A 1 305 ? -5.035 -10.369 2.142 1.00 78.75 305 ARG A O 1
ATOM 2497 N N . GLY A 1 306 ? -6.107 -10.508 4.116 1.00 81.81 306 GLY A N 1
ATOM 2498 C CA . GLY A 1 306 ? -5.845 -9.117 4.485 1.00 81.81 306 GLY A CA 1
ATOM 2499 C C . GLY A 1 306 ? -6.537 -8.176 3.498 1.00 81.81 306 GLY A C 1
ATOM 2500 O O . GLY A 1 306 ? -7.749 -8.256 3.322 1.00 81.81 306 GLY A O 1
ATOM 2501 N N . ALA A 1 307 ? -5.761 -7.322 2.830 1.00 78.50 307 ALA A N 1
ATOM 2502 C CA . ALA A 1 307 ? -6.278 -6.384 1.840 1.00 78.50 307 ALA A CA 1
ATOM 2503 C C . ALA A 1 307 ? -6.439 -6.955 0.415 1.00 78.50 307 ALA A C 1
ATOM 2505 O O . ALA A 1 307 ? -7.019 -6.272 -0.431 1.00 78.50 307 ALA A O 1
ATOM 2506 N N . LYS A 1 308 ? -5.908 -8.152 0.124 1.00 80.81 308 LYS A N 1
ATOM 2507 C CA . LYS A 1 308 ? -5.924 -8.733 -1.228 1.00 80.81 308 LYS A CA 1
ATOM 2508 C C . LYS A 1 308 ? -7.143 -9.612 -1.465 1.00 80.81 308 LYS A C 1
ATOM 2510 O O . LYS A 1 308 ? -7.529 -10.387 -0.590 1.00 80.81 308 LYS A O 1
ATOM 2515 N N . VAL A 1 309 ? -7.698 -9.529 -2.670 1.00 83.81 309 VAL A N 1
ATOM 2516 C CA . VAL A 1 309 ? -8.839 -10.342 -3.106 1.00 83.81 309 VAL A CA 1
ATOM 2517 C C . VAL A 1 309 ? -8.344 -11.675 -3.652 1.00 83.81 309 VAL A C 1
ATOM 2519 O O . VAL A 1 309 ? -7.575 -11.708 -4.603 1.00 83.81 309 VAL A O 1
ATOM 2522 N N . LEU A 1 310 ? -8.757 -12.776 -3.028 1.00 84.00 310 LEU A N 1
ATOM 2523 C CA . LEU A 1 310 ? -8.398 -14.133 -3.441 1.00 84.00 310 LEU A CA 1
ATOM 2524 C C . LEU A 1 310 ? -9.399 -14.708 -4.441 1.00 84.00 310 LEU A C 1
ATOM 2526 O O . LEU A 1 310 ? -8.987 -15.396 -5.366 1.00 84.00 310 LEU A O 1
ATOM 2530 N N . SER A 1 311 ? -10.690 -14.449 -4.229 1.00 86.31 311 SER A N 1
ATOM 2531 C CA . SER A 1 311 ? -11.779 -14.991 -5.044 1.00 86.31 311 SER A CA 1
ATOM 2532 C C . SER A 1 311 ? -12.991 -14.058 -5.033 1.00 86.31 311 SER A C 1
ATOM 2534 O O . SER A 1 311 ? -13.204 -13.346 -4.044 1.00 86.31 311 SER A O 1
ATOM 2536 N N . LEU A 1 312 ? -13.758 -14.088 -6.125 1.00 87.88 312 LEU A N 1
ATOM 2537 C CA . LEU A 1 312 ? -15.066 -13.455 -6.299 1.00 87.88 312 LEU A CA 1
ATOM 2538 C C . LEU A 1 312 ? -16.064 -14.515 -6.780 1.00 87.88 312 LEU A C 1
ATOM 2540 O O . LEU A 1 312 ? -15.720 -15.295 -7.668 1.00 87.88 312 LEU A O 1
ATOM 2544 N N . SER A 1 313 ? -17.276 -14.519 -6.223 1.00 82.38 313 SER A N 1
ATOM 2545 C CA . SER A 1 313 ? -18.386 -15.401 -6.623 1.00 82.38 313 SER A CA 1
ATOM 2546 C C . SER A 1 313 ? -19.731 -14.694 -6.567 1.00 82.38 313 SER A C 1
ATOM 2548 O O . SER A 1 313 ? -19.880 -13.799 -5.705 1.00 82.38 313 SER A O 1
#

Radius of gyration: 26.9 Å; Cα contacts (8 Å, |Δi|>4): 426; chains: 1; bounding box: 61×60×64 Å

Solvent-accessible surface area (backbone atoms only — not comparable to full-atom values): 19199 Å² total; per-residue (Å²): 114,68,70,59,54,50,52,50,48,27,61,75,37,72,39,78,91,69,92,72,57,72,70,49,50,52,37,45,35,63,64,43,62,74,35,14,47,31,33,29,22,55,95,57,78,56,36,75,81,44,70,53,66,94,46,92,43,70,45,41,32,38,38,46,96,94,41,79,45,78,50,90,45,67,21,64,38,64,74,32,74,34,59,39,84,86,79,74,43,72,41,72,50,83,81,82,60,76,59,90,63,31,31,92,76,52,63,44,62,82,68,65,80,78,46,82,38,78,36,88,85,20,61,44,73,21,41,18,68,70,43,43,50,51,34,64,57,50,103,60,90,26,64,52,75,40,34,34,34,41,89,88,71,62,49,79,38,75,54,51,104,70,54,76,79,74,65,57,76,79,43,46,68,39,88,82,85,62,49,75,34,45,81,91,75,67,82,83,71,89,73,78,82,76,76,76,74,90,77,81,77,91,79,86,82,84,76,83,74,81,87,76,86,76,82,90,78,84,62,81,44,58,37,38,34,48,76,43,62,48,51,91,84,78,49,85,41,46,37,31,34,46,33,37,37,89,87,68,54,73,50,79,35,71,39,90,57,17,61,58,57,47,49,61,58,56,73,32,80,94,42,72,53,46,46,78,45,49,82,46,34,53,83,52,58,43,58,61,53,54,49,51,32,59,78,68,70,55,87,72,50,74,46,63,63,67,66,32,46,75,47,76,89

Sequence (313 aa):
MQVRLAGELHQNAAVPLGPCGLDEVKQFQTYLSSYQINIVSKDHQNALIYTGPDQEKRIYLYLHDNHYDVITKMPGFFERSYYCHTCKKAYDHREDHLCPNACQCCRFPDCPIESWVHCNDCNRMFKSQACFDRHKQSSGKSICATMIKCPDCHRLIKRGPRDPEKHHCGMTKCLICKEYTRPGDHRCYMQPVEKRNEGLSDSDDSSEHPEDDVTEGGYDQMLFFDFECRQENGNHEPNLCVIQNEAGDEWVFEGDNTRNEFCEWLFQKERANCVVMAHNFQGYDSYFILQYLRENGVKYDVIVRGAKVLSLS

Mean predicted aligned error: 15.5 Å

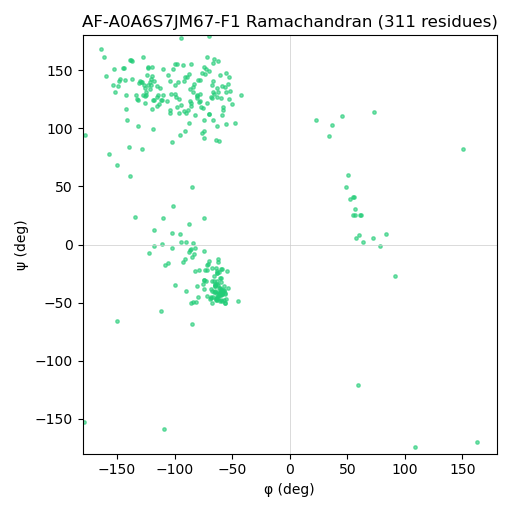Organism: Paramuricea clavata (NCBI:txid317549)